Protein AF-A0AA36DAV5-F1 (afdb_monomer_lite)

Sequence (346 aa):
MVKSKSSAVSSFLRTNNVMLLMGSDFQYTNANPWFDNMDKLIKYVNANKSLNVNVLYSTPACYVNAHSFWTGYFTSRPGLKGMIRKASSYLQLAKQLDAQFFLGPTDDSDVEIMKKASALTQHHDAVTGTAKENVTRDYELRLHKALTELEQVINDALAVNPSKKAPAQYKLCLLTNETAIGPERELGQHGMQIGSDKGRASARRSAKGAADLHRPLAVKKFNEPILAYAPVEDFADYRSKYVTKFDGLTRELPPFVNLLTLEKKGGKTLLLRLEHIYQSSDEATNSKPMDISLKGLFTRFEISAIKELSLAANRNITNFFRLRDDFVVHINPQEIKTFELSVKEN

Organism: NCBI:txid96644

InterPro domains:
  IPR000602 Glycoside hydrolase family 38, N-terminal domain [PF01074] (6-66)
  IPR011013 Galactose mutarotase-like domain superfamily [SSF74650] (209-343)
  IPR011330 Glycoside hydrolase/deacetylase, beta/alpha-barrel [SSF88713] (8-67)
  IPR015341 Glycoside hydrolase family 38, central domain [PF09261] (69-159)
  IPR015341 Glycoside hydrolase family 38, central domain [SM00872] (68-143)
  IPR027291 Glycoside hydrolase 38, N-terminal domain superfamily [G3DSA:3.20.110.10] (2-71)
  IPR028995 Glycoside hydrolase families 57/38, central domain superfamily [SSF88688] (67-165)
  IPR037094 Glycoside hydrolase family 38, central domain superfamily [G3DSA:1.20.1270.50] (72-171)
  IPR041147 Glycosyl hydrolases family 38, C-terminal domain [PF17677] (257-339)
  IPR050843 Glycosyl Hydrolase Family 38 [PTHR11607] (66-177)

Secondary structure (DSSP, 8-state):
-EE-SS-TTGGGSSSSEE------TTTTTT-HHHHHHHHHHHHHHHH-GGG--EE----GGGT--------GGGTSSHHHHHHHHHHHHHHHHHHHHHHHHT--HHHHHHHHHHHHHHHHHTSTTTTT--S-HHHHHHHHHHHHHHHHHHHHHHHHHHH--SSSSPPP--EE-TTTTS----S-----------------------STTHHHHHHHHHHHHHTPPPPEE---S-HHHHHHHS-----SBSSPPPTTEEEEEEEEEETTEEEEEEEE-S-TTS-TTTSS-EEEE-TT-BSSEEEEEEEEE-TTSSSB-S-SS---TT-EEEE-TT-EEEEEEEEEE-

Foldseek 3Di:
DKQADDDPVVVVPPHSDDDDPQDDPPPPPPVCVSVVVVVVVQVVCCVDVVRVMHDDDDDPPPDDDDDDDPCLLVPAPVVLLVLLLLLVLLLQVLQLLCLQLVDDVQSVVLSVLSVVLSVVCPPPCRNSVVDDPVVNVVSVVSSVVSVVSSLVSVQVSQQPDPFDDRAFRWDFDPCPVDPPDDPDDDDDDDDPDPPPPPVPPVPPPDVACPLVPCLVVVLCVSNPDGDIDGDDPDPVVSVVRGDPDDDFFPDDWPPQKDFPHWGDPDDQKIKTKIARSAACPHDVVSQAKDKTQPARGGDFKGFPFKFWADPVNPGGPDDPDDRVPRSIDIYGGGDMIMMMTRIDTD

Radius of gyration: 27.5 Å; chains: 1; bounding box: 60×61×90 Å

Structure (mmCIF, N/CA/C/O backbone):
data_AF-A0AA36DAV5-F1
#
_entry.id   AF-A0AA36DAV5-F1
#
loop_
_atom_site.group_PDB
_atom_site.id
_atom_site.type_symbol
_atom_site.label_atom_id
_atom_site.label_alt_id
_atom_site.label_comp_id
_atom_site.label_asym_id
_atom_site.label_entity_id
_atom_site.label_seq_id
_atom_site.pdbx_PDB_ins_code
_atom_site.Cartn_x
_atom_site.Cartn_y
_atom_site.Cartn_z
_atom_site.occupancy
_atom_site.B_iso_or_equiv
_atom_site.auth_seq_id
_atom_site.auth_comp_id
_atom_site.auth_asym_id
_atom_site.auth_atom_id
_atom_site.pdbx_PDB_model_num
ATOM 1 N N . MET A 1 1 ? 6.341 8.892 -35.933 1.00 51.69 1 MET A N 1
ATOM 2 C CA . MET A 1 1 ? 5.875 7.814 -36.828 1.00 51.69 1 MET A CA 1
ATOM 3 C C . MET A 1 1 ? 6.166 8.222 -38.255 1.00 51.69 1 MET A C 1
ATOM 5 O O . MET A 1 1 ? 5.945 9.371 -38.614 1.00 51.69 1 MET A O 1
ATOM 9 N N . VAL A 1 2 ? 6.716 7.297 -39.029 1.00 56.56 2 VAL A N 1
ATOM 10 C CA . VAL A 1 2 ? 7.126 7.482 -40.419 1.00 56.56 2 VAL A CA 1
ATOM 11 C C . VAL A 1 2 ? 6.337 6.495 -41.271 1.00 56.56 2 VAL A C 1
ATOM 13 O O . VAL A 1 2 ? 6.369 5.300 -40.988 1.00 56.56 2 VAL A O 1
ATOM 16 N N . LYS A 1 3 ? 5.626 6.971 -42.295 1.00 49.09 3 LYS A N 1
ATOM 17 C CA . LYS A 1 3 ? 4.926 6.124 -43.267 1.00 49.09 3 LYS A CA 1
ATOM 18 C C . LYS A 1 3 ? 5.810 5.938 -44.502 1.00 49.09 3 LYS A C 1
ATOM 20 O O . LYS A 1 3 ? 6.002 6.911 -45.222 1.00 49.09 3 LYS A O 1
ATOM 25 N N . SER A 1 4 ? 6.367 4.747 -44.735 1.00 54.03 4 SER A N 1
ATOM 26 C CA . SER A 1 4 ? 7.255 4.452 -45.878 1.00 54.03 4 SER A CA 1
ATOM 27 C C . SER A 1 4 ? 7.155 2.984 -46.312 1.00 54.03 4 SER A C 1
ATOM 29 O O . SER A 1 4 ? 7.042 2.102 -45.466 1.00 54.03 4 SER A O 1
ATOM 31 N N . LYS A 1 5 ? 7.195 2.730 -47.630 1.00 51.03 5 LYS A N 1
ATOM 32 C CA . LYS A 1 5 ? 7.154 1.388 -48.255 1.00 51.03 5 LYS A CA 1
ATOM 33 C C . LYS A 1 5 ? 8.541 0.796 -48.569 1.00 51.03 5 LYS A C 1
ATOM 35 O O . LYS A 1 5 ? 8.607 -0.297 -49.116 1.00 51.03 5 LYS A O 1
ATOM 40 N N . SER A 1 6 ? 9.629 1.527 -48.307 1.00 54.53 6 SER A N 1
ATOM 41 C CA . SER A 1 6 ? 10.946 1.227 -48.897 1.00 54.53 6 SER A CA 1
ATOM 42 C C . SER A 1 6 ? 12.122 1.450 -47.937 1.00 54.53 6 SER A C 1
ATOM 44 O O . SER A 1 6 ? 13.175 1.940 -48.342 1.00 54.53 6 SER A O 1
ATOM 46 N N . SER A 1 7 ? 11.969 1.119 -46.653 1.00 59.75 7 SER A N 1
ATOM 47 C CA . SER A 1 7 ? 13.097 1.090 -45.709 1.00 59.75 7 SER A CA 1
ATOM 48 C C . SER A 1 7 ? 13.428 -0.335 -45.262 1.00 59.75 7 SER A C 1
ATOM 50 O O . SER A 1 7 ? 12.532 -1.167 -45.118 1.00 59.75 7 SER A O 1
ATOM 52 N N . ALA A 1 8 ? 14.704 -0.598 -44.966 1.00 65.88 8 ALA A N 1
ATOM 53 C CA . ALA A 1 8 ? 15.169 -1.875 -44.415 1.00 65.88 8 ALA A CA 1
ATOM 54 C C . ALA A 1 8 ? 14.459 -2.260 -43.104 1.00 65.88 8 ALA A C 1
ATOM 56 O O . ALA A 1 8 ? 14.379 -3.430 -42.772 1.00 65.88 8 ALA A O 1
ATOM 57 N N . VAL A 1 9 ? 13.915 -1.290 -42.360 1.00 64.31 9 VAL A N 1
ATOM 58 C CA . VAL A 1 9 ? 13.106 -1.542 -41.157 1.00 64.31 9 VAL A CA 1
ATOM 59 C C . VAL A 1 9 ? 11.653 -1.868 -41.527 1.00 64.31 9 VAL A C 1
ATOM 61 O O . VAL A 1 9 ? 11.057 -2.757 -40.926 1.00 64.31 9 VAL A O 1
ATOM 64 N N . SER A 1 10 ? 11.083 -1.211 -42.548 1.00 64.06 10 SER A N 1
ATOM 65 C CA . SER A 1 10 ? 9.714 -1.488 -43.015 1.00 64.06 10 SER A CA 1
ATOM 66 C C . SER A 1 10 ? 9.538 -2.898 -43.582 1.00 64.06 10 SER A C 1
ATOM 68 O O . SER A 1 10 ? 8.458 -3.456 -43.439 1.00 64.06 10 SER A O 1
ATOM 70 N N . SER A 1 11 ? 10.584 -3.517 -44.146 1.00 68.50 11 SER A N 1
ATOM 71 C CA . SER A 1 11 ? 10.522 -4.895 -44.662 1.00 68.50 11 SER A CA 1
ATOM 72 C C . SER A 1 11 ? 10.311 -5.958 -43.577 1.00 68.50 11 SER A C 1
ATOM 74 O O . SER A 1 11 ? 9.857 -7.055 -43.887 1.00 68.50 11 SER A O 1
ATOM 76 N N . PHE A 1 12 ? 10.612 -5.644 -42.310 1.00 68.12 12 PHE A N 1
ATOM 77 C CA . PHE A 1 12 ? 10.357 -6.522 -41.158 1.00 68.12 12 PHE A CA 1
ATOM 78 C C . PHE A 1 12 ? 9.003 -6.251 -40.484 1.00 68.12 12 PHE A C 1
ATOM 80 O O . PHE A 1 12 ? 8.595 -6.990 -39.588 1.00 68.12 12 PHE A O 1
ATOM 87 N N . LEU A 1 13 ? 8.296 -5.195 -40.899 1.00 66.25 13 LEU A N 1
ATOM 88 C CA . LEU A 1 13 ? 7.015 -4.786 -40.335 1.00 66.25 13 LEU A CA 1
ATOM 89 C C . LEU A 1 13 ? 5.891 -5.122 -41.315 1.00 66.25 13 LEU A C 1
ATOM 91 O O . LEU A 1 13 ? 5.989 -4.912 -42.517 1.00 66.25 13 LEU A O 1
ATOM 95 N N . ARG A 1 14 ? 4.758 -5.602 -40.799 1.00 64.31 14 ARG A N 1
ATOM 96 C CA . ARG A 1 14 ? 3.586 -5.930 -41.633 1.00 64.31 14 ARG A CA 1
ATOM 97 C C . ARG A 1 14 ? 2.851 -4.698 -42.179 1.00 64.31 14 ARG A C 1
ATOM 99 O O . ARG A 1 14 ? 1.928 -4.846 -42.974 1.00 64.31 14 ARG A O 1
ATOM 106 N N . THR A 1 15 ? 3.207 -3.492 -41.730 1.00 66.12 15 THR A N 1
ATOM 107 C CA . THR A 1 15 ? 2.567 -2.233 -42.137 1.00 66.12 15 THR A CA 1
ATOM 108 C C . THR A 1 15 ? 3.607 -1.228 -42.605 1.00 66.12 15 THR A C 1
ATOM 110 O O . THR A 1 15 ? 4.770 -1.297 -42.222 1.00 66.12 15 THR A O 1
ATOM 113 N N . ASN A 1 16 ? 3.162 -0.224 -43.357 1.00 70.44 16 ASN A N 1
ATOM 114 C CA . ASN A 1 16 ? 4.029 0.871 -43.793 1.00 70.44 16 ASN A CA 1
ATOM 115 C C . ASN A 1 16 ? 4.274 1.917 -42.692 1.00 70.44 16 ASN A C 1
ATOM 117 O O . ASN A 1 16 ? 4.812 2.970 -43.008 1.00 70.44 16 ASN A O 1
ATOM 121 N N . ASN A 1 17 ? 3.842 1.689 -41.443 1.00 69.56 17 ASN A N 1
ATOM 122 C CA . ASN A 1 17 ? 4.048 2.611 -40.326 1.00 69.56 17 ASN A CA 1
ATOM 123 C C . ASN A 1 17 ? 5.238 2.155 -39.475 1.00 69.56 17 ASN A C 1
ATOM 125 O O . ASN A 1 17 ? 5.227 1.065 -38.907 1.00 69.56 17 ASN A O 1
ATOM 129 N N . VAL A 1 18 ? 6.234 3.026 -39.345 1.00 73.38 18 VAL A N 1
ATOM 130 C CA . VAL A 1 18 ? 7.421 2.831 -38.508 1.00 73.38 18 VAL A CA 1
ATOM 131 C C . VAL A 1 18 ? 7.357 3.796 -37.330 1.00 73.38 18 VAL A C 1
ATOM 133 O O . VAL A 1 18 ? 7.137 5.000 -37.507 1.00 73.38 18 VAL A O 1
ATOM 136 N N . MET A 1 19 ? 7.561 3.300 -36.113 1.00 74.56 19 MET A N 1
ATOM 137 C CA . MET A 1 19 ? 7.726 4.160 -34.947 1.00 74.56 19 MET A CA 1
ATOM 138 C C . MET A 1 19 ? 9.200 4.441 -34.702 1.00 74.56 19 MET A C 1
ATOM 140 O 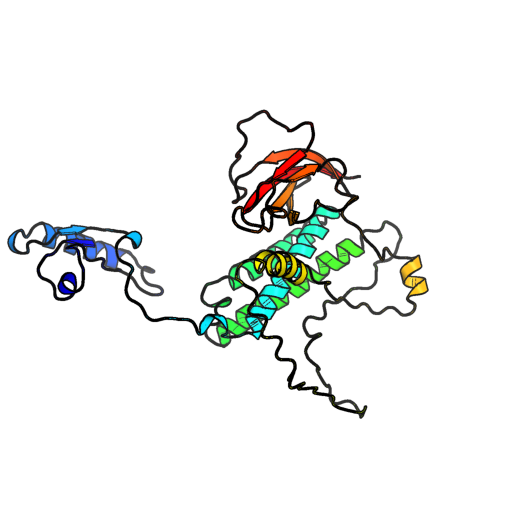O . MET A 1 19 ? 10.013 3.527 -34.662 1.00 74.56 19 MET A O 1
ATOM 144 N N . LEU A 1 20 ? 9.516 5.718 -34.511 1.00 76.94 20 LEU A N 1
ATOM 145 C CA . LEU A 1 20 ? 10.834 6.167 -34.091 1.00 76.94 20 LEU A CA 1
ATOM 146 C C . LEU A 1 20 ? 10.703 6.676 -32.658 1.00 76.94 20 LEU A C 1
ATOM 148 O O . LEU A 1 20 ? 9.932 7.606 -32.411 1.00 76.94 20 LEU A O 1
ATOM 152 N N . LEU A 1 21 ? 11.407 6.032 -31.728 1.00 80.00 21 LEU A N 1
ATOM 153 C CA . LEU A 1 21 ? 11.501 6.466 -30.337 1.00 80.00 21 LEU A CA 1
ATOM 154 C C . LEU A 1 21 ? 12.553 7.580 -30.270 1.00 80.00 21 LEU A C 1
ATOM 156 O O . LEU A 1 21 ? 13.750 7.319 -30.239 1.00 80.00 21 LEU A O 1
ATOM 160 N N . MET A 1 22 ? 12.096 8.830 -30.341 1.00 81.19 22 MET A N 1
ATOM 161 C CA . MET A 1 22 ? 12.962 10.012 -30.363 1.00 81.19 22 MET A CA 1
ATOM 162 C C . MET A 1 22 ? 13.279 10.458 -28.936 1.00 81.19 22 MET A C 1
ATOM 164 O O . MET A 1 22 ? 12.674 11.394 -28.419 1.00 81.19 22 MET A O 1
ATOM 168 N N . GLY A 1 23 ? 14.195 9.750 -28.288 1.00 82.12 23 GLY A N 1
ATOM 169 C CA . GLY A 1 23 ? 14.633 10.005 -26.920 1.00 82.12 23 GLY A CA 1
ATOM 170 C C . GLY A 1 23 ? 15.407 8.816 -26.365 1.00 82.12 23 GLY A C 1
ATOM 171 O O . GLY A 1 23 ? 15.460 7.758 -26.987 1.00 82.12 23 GLY A O 1
ATOM 172 N N . SER A 1 24 ? 16.024 9.005 -25.205 1.00 81.56 24 SER A N 1
ATOM 173 C CA . SER A 1 24 ? 16.724 7.956 -24.461 1.00 81.56 24 SER A CA 1
ATOM 174 C C . SER A 1 24 ? 16.821 8.359 -22.986 1.00 81.56 24 SER A C 1
ATOM 176 O O . SER A 1 24 ? 16.300 9.410 -22.595 1.00 81.56 24 SER A O 1
ATOM 178 N N . ASP A 1 25 ? 17.497 7.544 -22.185 1.00 81.38 25 ASP A N 1
ATOM 179 C CA . ASP A 1 25 ? 17.746 7.763 -20.764 1.00 81.38 25 ASP A CA 1
ATOM 180 C C . ASP A 1 25 ? 18.233 9.196 -20.496 1.00 81.38 25 ASP A C 1
ATOM 182 O O . ASP A 1 25 ? 19.230 9.652 -21.065 1.00 81.38 25 ASP A O 1
ATOM 186 N N . PHE A 1 26 ? 17.502 9.911 -19.633 1.00 84.69 26 PHE A N 1
ATOM 187 C CA . PHE A 1 26 ? 17.815 11.276 -19.183 1.00 84.69 26 PHE A CA 1
ATOM 188 C C . PHE A 1 26 ? 18.014 12.312 -20.311 1.00 84.69 26 PHE A C 1
ATOM 190 O O . PHE A 1 26 ? 18.690 13.325 -20.122 1.00 84.69 26 PHE A O 1
ATOM 197 N N . GLN A 1 27 ? 17.430 12.082 -21.491 1.00 83.00 27 GLN A N 1
ATOM 198 C CA . GLN A 1 27 ? 17.361 13.084 -22.559 1.00 83.00 27 GLN A CA 1
ATOM 199 C C . GLN A 1 27 ? 16.290 14.145 -22.264 1.00 83.00 27 GLN A C 1
ATOM 201 O O . GLN A 1 27 ? 15.515 14.028 -21.319 1.00 83.00 27 GLN A O 1
ATOM 206 N N . TYR A 1 28 ? 16.242 15.191 -23.093 1.00 83.44 28 TYR A N 1
ATOM 207 C CA . TYR A 1 28 ? 15.321 16.331 -22.960 1.00 83.44 28 TYR A CA 1
ATOM 208 C C . TYR A 1 28 ? 15.518 17.219 -21.719 1.00 83.44 28 TYR A C 1
ATOM 210 O O . TYR A 1 28 ? 14.731 1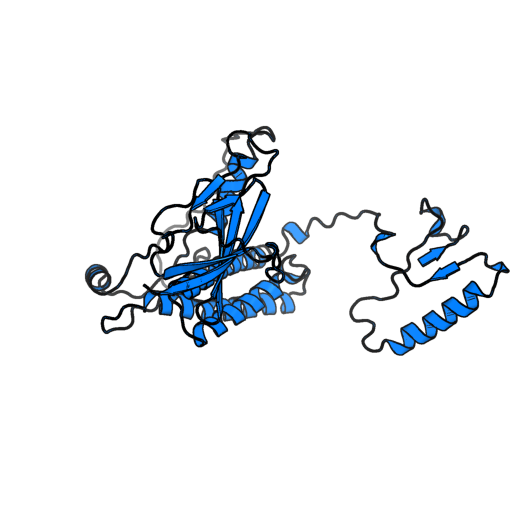8.139 -21.516 1.00 83.44 28 TYR A O 1
ATOM 218 N N . THR A 1 29 ? 16.619 17.070 -20.970 1.00 85.38 29 THR A N 1
ATOM 219 C CA . THR A 1 29 ? 17.064 18.087 -19.993 1.00 85.38 29 THR A CA 1
ATOM 220 C C . THR A 1 29 ? 17.199 19.469 -20.649 1.00 85.38 29 THR A C 1
ATOM 222 O O . THR A 1 29 ? 16.873 20.483 -20.041 1.00 85.38 29 THR A O 1
ATOM 225 N N . ASN A 1 30 ? 17.607 19.500 -21.926 1.00 87.69 30 ASN A N 1
ATOM 226 C CA . ASN A 1 30 ? 17.370 20.621 -22.833 1.00 87.69 30 ASN A CA 1
ATOM 227 C C . ASN A 1 30 ? 16.598 20.126 -24.067 1.00 87.69 30 ASN A C 1
ATOM 229 O O . ASN A 1 30 ? 17.163 19.485 -24.955 1.00 87.69 30 ASN A O 1
ATOM 233 N N . ALA A 1 31 ? 15.295 20.399 -24.094 1.00 86.56 31 ALA A N 1
ATOM 234 C CA . ALA A 1 31 ? 14.374 19.904 -25.112 1.00 86.56 31 ALA A CA 1
ATOM 235 C C . ALA A 1 31 ? 14.411 20.697 -26.432 1.00 86.56 31 ALA A C 1
ATOM 237 O O . ALA A 1 31 ? 14.098 20.138 -27.484 1.00 86.56 31 ALA A O 1
ATOM 238 N N . ASN A 1 32 ? 14.808 21.974 -26.402 1.00 88.88 32 ASN A N 1
ATOM 239 C CA . ASN A 1 32 ? 14.700 22.868 -27.563 1.00 88.88 32 ASN A CA 1
ATOM 240 C C . ASN A 1 32 ? 15.501 22.371 -28.780 1.00 88.88 32 ASN A C 1
ATOM 242 O O . ASN A 1 32 ? 14.923 22.271 -29.859 1.00 88.88 32 ASN A O 1
ATOM 246 N N . PRO A 1 33 ? 16.767 21.925 -28.638 1.00 88.00 33 PRO A N 1
ATOM 247 C CA . PRO A 1 33 ? 17.519 21.400 -29.776 1.00 88.00 33 PRO A CA 1
ATOM 248 C C . PRO A 1 33 ? 16.894 20.145 -30.398 1.00 88.00 33 PRO A C 1
ATOM 250 O O . PRO A 1 33 ? 17.083 19.895 -31.587 1.00 88.00 33 PRO A O 1
ATOM 253 N N . TRP A 1 34 ? 16.156 19.346 -29.623 1.00 87.25 34 TRP A N 1
ATOM 254 C CA . TRP A 1 34 ? 15.457 18.170 -30.139 1.00 87.25 34 TRP A CA 1
ATOM 255 C C . TRP A 1 34 ? 14.248 18.582 -30.975 1.00 87.25 34 TRP A C 1
ATOM 257 O O . TRP A 1 34 ? 14.134 18.163 -32.127 1.00 87.25 34 TRP A O 1
ATOM 267 N N . PHE A 1 35 ? 13.377 19.435 -30.432 1.00 89.69 35 PHE A N 1
ATOM 268 C CA . PHE A 1 35 ? 12.167 19.873 -31.129 1.00 89.69 35 PHE A CA 1
ATOM 269 C C . PHE A 1 35 ? 12.473 20.751 -32.348 1.00 89.69 35 PHE A C 1
ATOM 271 O O . PHE A 1 35 ? 11.945 20.479 -33.423 1.00 89.69 35 PHE A O 1
ATOM 278 N N . ASP A 1 36 ? 13.418 21.690 -32.251 1.00 91.69 36 ASP A N 1
ATOM 279 C CA . ASP A 1 36 ? 13.799 22.560 -33.373 1.00 91.69 36 ASP A CA 1
ATOM 280 C C . ASP A 1 36 ? 14.296 21.763 -34.585 1.00 91.69 36 ASP A C 1
ATOM 282 O O . ASP A 1 36 ? 14.022 22.102 -35.741 1.00 91.69 36 ASP A O 1
ATOM 286 N N . ASN A 1 37 ? 15.053 20.694 -34.336 1.00 89.75 37 ASN A N 1
ATOM 287 C CA . ASN A 1 37 ? 15.572 19.844 -35.399 1.00 89.75 37 ASN A CA 1
ATOM 288 C C . ASN A 1 37 ? 14.521 18.850 -35.911 1.00 89.75 37 ASN A C 1
ATOM 290 O O . ASN A 1 37 ? 14.476 18.597 -37.117 1.00 89.75 37 ASN A O 1
ATOM 294 N N . MET A 1 38 ? 13.644 18.330 -35.045 1.00 90.69 38 MET A N 1
ATOM 295 C CA . MET A 1 38 ? 12.528 17.476 -35.466 1.00 90.69 38 MET A CA 1
ATOM 296 C C . MET A 1 38 ? 11.511 18.240 -36.318 1.00 90.69 38 MET A C 1
ATOM 298 O O . MET A 1 38 ? 11.076 17.714 -37.340 1.00 90.69 38 MET A O 1
ATOM 302 N N . ASP A 1 39 ? 11.196 19.490 -35.984 1.00 91.12 39 ASP A N 1
ATOM 303 C CA . ASP A 1 39 ? 10.261 20.315 -36.753 1.00 91.12 39 ASP A CA 1
ATOM 304 C C . ASP A 1 39 ? 10.817 20.654 -38.139 1.00 91.12 39 ASP A C 1
ATOM 306 O O . ASP A 1 39 ? 10.112 20.545 -39.149 1.00 91.12 39 ASP A O 1
ATOM 310 N N . LYS A 1 40 ? 12.116 20.978 -38.220 1.00 92.50 40 LYS A N 1
ATOM 311 C CA . LYS A 1 40 ? 12.818 21.136 -39.503 1.00 92.50 40 LYS A CA 1
ATOM 312 C C . LYS A 1 40 ? 12.757 19.843 -40.315 1.00 92.50 40 LYS A C 1
ATOM 314 O O . LYS A 1 40 ? 12.381 19.881 -41.485 1.00 92.50 40 LYS A O 1
ATOM 319 N N . LEU A 1 41 ? 13.076 18.701 -39.703 1.00 88.56 41 LEU A N 1
ATOM 320 C CA . LEU A 1 41 ? 13.058 17.396 -40.366 1.00 88.56 41 LEU A CA 1
ATOM 321 C C . LEU A 1 41 ? 11.661 17.047 -40.902 1.00 88.56 41 LEU A C 1
ATOM 323 O O . LEU A 1 41 ? 11.527 16.698 -42.074 1.00 88.56 41 LEU A O 1
ATOM 327 N N . ILE A 1 42 ? 10.620 17.192 -40.078 1.00 89.25 42 ILE A N 1
ATOM 328 C CA . ILE A 1 42 ? 9.222 16.942 -40.455 1.00 89.25 42 ILE A CA 1
ATOM 329 C C . ILE A 1 42 ? 8.828 17.831 -41.637 1.00 89.25 42 ILE A C 1
ATOM 331 O O . ILE A 1 42 ? 8.286 17.335 -42.627 1.00 89.25 42 ILE A O 1
ATOM 335 N N . LYS A 1 43 ? 9.143 19.131 -41.572 1.00 91.31 43 LYS A N 1
ATOM 336 C CA . LYS A 1 43 ? 8.827 20.093 -42.633 1.00 91.31 43 LYS A CA 1
ATOM 337 C C . LYS A 1 43 ? 9.492 19.720 -43.959 1.00 91.31 43 LYS A C 1
ATOM 339 O O . LYS A 1 43 ? 8.806 19.644 -44.977 1.00 91.31 43 LYS A O 1
ATOM 344 N N . TYR A 1 44 ? 10.804 19.481 -43.962 1.00 91.38 44 TYR A N 1
ATOM 345 C CA . TYR A 1 44 ? 11.548 19.218 -45.198 1.00 91.38 44 TYR A 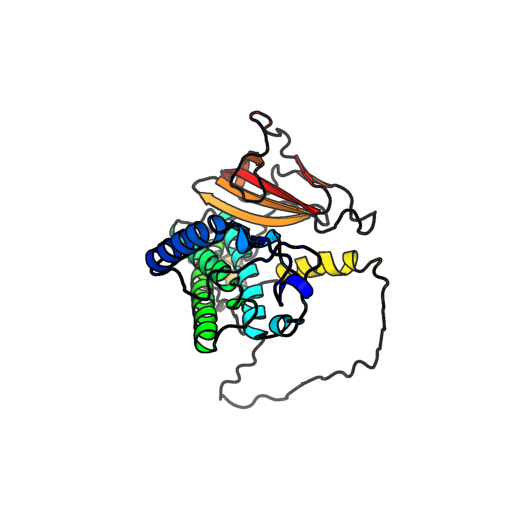CA 1
ATOM 346 C C . TYR A 1 44 ? 11.210 17.856 -45.815 1.00 91.38 44 TYR A C 1
ATOM 348 O O . TYR A 1 44 ? 11.051 17.764 -47.033 1.00 91.38 44 TYR A O 1
ATOM 356 N N . VAL A 1 45 ? 11.037 16.813 -44.999 1.00 86.56 45 VAL A N 1
ATOM 357 C CA . VAL A 1 45 ? 10.699 15.472 -45.499 1.00 86.56 45 VAL A CA 1
ATOM 358 C C . VAL A 1 45 ? 9.283 15.440 -46.078 1.00 86.56 45 VAL A C 1
ATOM 360 O O . VAL A 1 45 ? 9.092 14.921 -47.175 1.00 86.56 45 VAL A O 1
ATOM 363 N N . ASN A 1 46 ? 8.299 16.054 -45.413 1.00 86.50 46 ASN A N 1
ATOM 364 C CA . ASN A 1 46 ? 6.905 16.031 -45.881 1.00 86.50 46 ASN A CA 1
ATOM 365 C C . ASN A 1 46 ? 6.653 16.936 -47.104 1.00 86.50 46 ASN A C 1
ATOM 367 O O . ASN A 1 46 ? 5.711 16.698 -47.877 1.00 86.50 46 ASN A O 1
ATOM 371 N N . ALA A 1 47 ? 7.480 17.973 -47.286 1.00 90.38 47 ALA A N 1
ATOM 372 C CA . ALA A 1 47 ? 7.454 18.837 -48.464 1.00 90.38 47 ALA A CA 1
ATOM 373 C C . ALA A 1 47 ? 8.019 18.141 -49.714 1.00 90.38 47 ALA A C 1
ATOM 375 O O . ALA A 1 47 ? 7.562 18.407 -50.826 1.00 90.38 47 ALA A O 1
ATOM 376 N N . ASN A 1 48 ? 8.970 17.215 -49.553 1.00 88.50 48 ASN A N 1
ATOM 377 C CA . ASN A 1 48 ? 9.583 16.517 -50.674 1.00 88.50 48 ASN A CA 1
ATOM 378 C C . ASN A 1 48 ? 8.775 15.276 -51.099 1.00 88.50 48 ASN A C 1
ATOM 380 O O . ASN A 1 48 ? 8.986 14.162 -50.616 1.00 88.50 48 ASN A O 1
ATOM 384 N N . LYS A 1 49 ? 7.873 15.459 -52.073 1.00 83.38 49 LYS A N 1
ATOM 385 C CA . LYS A 1 49 ? 7.011 14.382 -52.594 1.00 83.38 49 LYS A CA 1
ATOM 386 C C . LYS A 1 49 ? 7.774 13.228 -53.253 1.00 83.38 49 LYS A C 1
ATOM 388 O O . LYS A 1 49 ? 7.251 12.117 -53.262 1.00 83.38 49 LYS A O 1
ATOM 393 N N . SER A 1 50 ? 9.000 13.453 -53.736 1.00 85.31 50 SER A N 1
ATOM 394 C CA . SER A 1 50 ? 9.817 12.403 -54.369 1.00 85.31 50 SER A CA 1
ATOM 395 C C . SER A 1 50 ? 10.241 11.295 -53.398 1.00 85.31 50 SER A C 1
ATOM 397 O O . SER A 1 50 ? 10.471 10.167 -53.822 1.00 85.31 50 SER A O 1
ATOM 399 N N . LEU A 1 51 ? 10.282 11.586 -52.091 1.00 79.44 51 LEU A N 1
ATOM 400 C CA . LEU A 1 51 ? 10.667 10.617 -51.062 1.00 79.44 51 LEU A CA 1
ATOM 401 C C . LEU A 1 51 ? 9.551 9.616 -50.747 1.00 79.44 51 LEU A C 1
ATOM 403 O O . LEU A 1 51 ? 9.835 8.546 -50.217 1.00 79.44 51 LEU A O 1
ATOM 407 N N . ASN A 1 52 ? 8.291 9.946 -51.055 1.00 81.56 52 ASN A N 1
ATOM 408 C CA . ASN A 1 52 ? 7.123 9.120 -50.730 1.00 81.56 52 ASN A CA 1
ATOM 409 C C . ASN A 1 52 ? 7.081 8.678 -49.246 1.00 81.56 52 ASN A C 1
ATOM 411 O O . ASN A 1 52 ? 6.724 7.543 -48.918 1.00 81.56 52 ASN A O 1
ATOM 415 N N . VAL A 1 53 ? 7.476 9.584 -48.344 1.00 80.00 53 VAL A N 1
ATOM 416 C CA . VAL A 1 53 ? 7.484 9.387 -46.889 1.00 80.00 53 VAL A CA 1
ATOM 417 C C . VAL A 1 53 ? 6.643 10.468 -46.212 1.00 80.00 53 VAL A C 1
ATOM 419 O O . VAL A 1 53 ? 6.673 11.623 -46.625 1.00 80.00 53 VAL A O 1
ATOM 422 N N . ASN A 1 54 ? 5.909 10.103 -45.157 1.00 81.38 54 ASN A N 1
ATOM 423 C CA . ASN A 1 54 ? 5.226 11.060 -44.280 1.00 81.38 54 ASN A CA 1
ATOM 424 C C . ASN A 1 54 ? 5.668 10.873 -42.825 1.00 81.38 54 ASN A C 1
ATOM 426 O O . ASN A 1 54 ? 5.556 9.769 -42.289 1.00 81.38 54 ASN A O 1
ATOM 430 N N . VAL A 1 55 ? 6.138 11.939 -42.184 1.00 83.62 55 VAL A N 1
ATOM 431 C CA . VAL A 1 55 ? 6.644 11.954 -40.806 1.00 83.62 55 VAL A CA 1
ATOM 432 C C . VAL A 1 55 ? 5.724 12.792 -39.923 1.00 83.62 55 VAL A C 1
ATOM 434 O O . VAL A 1 55 ? 5.341 13.899 -40.291 1.00 83.62 55 VAL A O 1
ATOM 437 N N . LEU A 1 56 ? 5.381 12.275 -38.745 1.00 83.00 56 LEU A N 1
ATOM 438 C CA . LEU A 1 56 ? 4.608 12.981 -37.719 1.00 83.00 56 LEU A CA 1
ATOM 439 C C . LEU A 1 56 ? 5.041 12.570 -36.303 1.00 83.00 56 LEU A C 1
ATOM 441 O O . LEU A 1 56 ? 5.604 11.485 -36.114 1.00 83.00 56 LEU A O 1
ATOM 445 N N . TYR A 1 57 ? 4.718 13.377 -35.293 1.00 80.69 57 TYR A N 1
ATOM 446 C CA . TYR A 1 57 ? 4.770 12.951 -33.888 1.00 80.69 57 TYR A CA 1
ATOM 447 C C . TYR A 1 57 ? 3.742 11.835 -33.618 1.00 80.69 57 TYR A C 1
ATOM 449 O O . TYR A 1 57 ? 2.693 11.785 -34.251 1.00 80.69 57 TYR A O 1
ATOM 457 N N . SER A 1 58 ? 4.052 10.881 -32.735 1.00 73.62 58 SER A N 1
ATOM 458 C CA . SER A 1 58 ? 3.211 9.693 -32.474 1.00 73.62 58 SER A CA 1
ATOM 459 C C . SER A 1 58 ? 3.542 9.055 -31.119 1.00 73.62 58 SER A C 1
ATOM 461 O O . SER A 1 58 ? 4.574 9.386 -30.545 1.00 73.62 58 SER A O 1
ATOM 463 N N . THR A 1 59 ? 2.721 8.109 -30.632 1.00 61.34 59 THR A N 1
ATOM 464 C CA . THR A 1 59 ? 2.878 7.452 -29.314 1.00 61.34 59 THR A CA 1
ATOM 465 C C . THR A 1 59 ? 3.180 5.938 -29.377 1.00 61.34 59 THR A C 1
ATOM 467 O O . THR A 1 59 ? 2.763 5.293 -30.342 1.00 61.34 59 THR A O 1
ATOM 470 N N . PRO A 1 60 ? 3.838 5.352 -28.343 1.00 51.03 60 PRO A N 1
ATOM 471 C CA . PRO A 1 60 ? 4.302 3.950 -28.250 1.00 51.03 60 PRO A CA 1
ATOM 472 C C . PRO A 1 60 ? 3.293 2.819 -28.487 1.00 51.03 60 PRO A C 1
ATOM 474 O O . PRO A 1 60 ? 3.695 1.699 -28.801 1.00 51.03 60 PRO A O 1
ATOM 477 N N . ALA A 1 61 ? 1.991 3.097 -28.407 1.00 57.69 61 ALA A N 1
ATOM 478 C CA . ALA A 1 61 ? 0.937 2.098 -28.590 1.00 57.69 61 ALA A CA 1
ATOM 479 C C . ALA A 1 61 ? 0.959 1.399 -29.970 1.00 57.69 61 ALA A C 1
ATOM 481 O O . ALA A 1 61 ? 0.377 0.334 -30.128 1.00 57.69 61 ALA A O 1
ATOM 482 N N . CYS A 1 62 ? 1.636 1.972 -30.971 1.00 51.72 62 CYS A N 1
ATOM 483 C CA . CYS A 1 62 ? 1.605 1.489 -32.356 1.00 51.72 62 CYS A CA 1
ATOM 484 C C . CYS A 1 62 ? 2.720 0.506 -32.785 1.00 51.72 62 CYS A C 1
ATOM 486 O O . CYS A 1 62 ? 2.738 0.156 -33.962 1.00 51.72 62 CYS A O 1
ATOM 488 N N . TYR A 1 63 ? 3.668 0.084 -31.933 1.00 54.81 63 TYR A N 1
ATOM 489 C CA . TYR A 1 63 ? 4.900 -0.568 -32.446 1.00 54.81 63 TYR A CA 1
ATOM 490 C C . TYR A 1 63 ? 5.408 -1.819 -31.726 1.00 54.81 63 TYR A C 1
ATOM 492 O O . TYR A 1 63 ? 6.268 -2.524 -32.248 1.00 54.81 63 TYR A O 1
ATOM 500 N N . VAL A 1 64 ? 4.913 -2.133 -30.539 1.00 51.91 64 VAL A N 1
ATOM 501 C CA . VAL A 1 64 ? 5.505 -3.212 -29.745 1.00 51.91 64 VAL A CA 1
ATOM 502 C C . VAL A 1 64 ? 5.125 -4.594 -30.278 1.00 51.91 64 VAL A C 1
ATOM 504 O O . VAL A 1 64 ? 4.060 -5.105 -29.952 1.00 51.91 64 VAL A O 1
ATOM 507 N N . ASN A 1 65 ? 6.028 -5.226 -31.040 1.00 43.91 65 ASN A N 1
ATOM 508 C CA . ASN A 1 65 ? 6.433 -6.598 -30.718 1.00 43.91 65 ASN A CA 1
ATOM 509 C C . ASN A 1 65 ? 7.769 -7.040 -31.355 1.00 43.91 65 ASN A C 1
ATOM 511 O O . ASN A 1 65 ? 7.860 -7.134 -32.576 1.00 43.91 65 ASN A O 1
ATOM 515 N N . ALA A 1 66 ? 8.752 -7.420 -30.530 1.00 40.75 66 ALA A N 1
ATOM 516 C CA . ALA A 1 66 ? 9.776 -8.431 -30.835 1.00 40.75 66 ALA A CA 1
ATOM 517 C C . ALA A 1 66 ? 10.481 -8.862 -29.532 1.00 40.75 66 ALA A C 1
ATOM 519 O O . ALA A 1 66 ? 10.772 -8.030 -28.676 1.00 40.75 66 ALA A O 1
ATOM 520 N N . HIS A 1 67 ? 10.710 -10.167 -29.366 1.00 43.97 67 HIS A N 1
ATOM 521 C CA . HIS A 1 67 ? 10.897 -10.813 -28.063 1.00 43.97 67 HIS A CA 1
ATOM 522 C C . HIS A 1 67 ? 12.359 -11.124 -27.717 1.00 43.97 67 HIS A C 1
ATOM 524 O O . HIS A 1 67 ? 13.015 -11.889 -28.419 1.00 43.97 67 HIS A O 1
ATOM 530 N N . SER A 1 68 ? 12.772 -10.659 -26.537 1.00 53.22 68 SER A N 1
ATOM 531 C CA . SER A 1 68 ? 13.803 -11.261 -25.683 1.00 53.22 68 SER A CA 1
ATOM 532 C C . SER A 1 68 ? 13.219 -11.347 -24.275 1.00 53.22 68 SER A C 1
ATOM 534 O O . SER A 1 68 ? 12.728 -10.347 -23.752 1.00 53.22 68 SER A O 1
ATOM 536 N N . PHE A 1 69 ? 13.217 -12.531 -23.660 1.00 52.97 69 PHE A N 1
ATOM 537 C CA . PHE A 1 69 ? 12.505 -12.748 -22.398 1.00 52.97 69 PHE A CA 1
ATOM 538 C C . PHE A 1 69 ? 13.367 -12.365 -21.194 1.00 52.97 69 PHE A C 1
ATOM 540 O O . PHE A 1 69 ? 14.326 -13.051 -20.849 1.00 52.97 69 PHE A O 1
ATOM 547 N N . TRP A 1 70 ? 13.011 -11.268 -20.534 1.00 69.06 70 TRP A N 1
ATOM 548 C CA . TRP A 1 70 ? 13.696 -10.775 -19.342 1.00 69.06 70 TRP A CA 1
ATOM 549 C C . TRP A 1 70 ? 13.095 -11.429 -18.095 1.00 69.06 70 TRP A C 1
ATOM 551 O O . TRP A 1 70 ? 12.390 -10.790 -17.333 1.00 69.06 70 TRP A O 1
ATOM 561 N N . THR A 1 71 ? 13.317 -12.725 -17.882 1.00 70.12 71 THR A N 1
ATOM 562 C CA . THR A 1 71 ? 12.753 -13.429 -16.710 1.00 70.12 71 THR A CA 1
ATOM 563 C C . THR A 1 71 ? 13.660 -13.385 -15.476 1.00 70.12 71 THR A C 1
ATOM 565 O O . THR A 1 71 ? 13.201 -13.648 -14.369 1.00 70.12 71 THR A O 1
ATOM 568 N N . GLY A 1 72 ? 14.936 -13.004 -15.624 1.00 71.00 72 GLY A N 1
ATOM 569 C CA . GLY A 1 72 ? 15.899 -12.968 -14.513 1.00 71.00 72 GLY A CA 1
ATOM 570 C C . GLY A 1 72 ? 15.519 -12.001 -13.382 1.00 71.00 72 GLY A C 1
ATOM 571 O O . GLY A 1 72 ? 15.683 -12.327 -12.204 1.00 71.00 72 GLY A O 1
ATOM 572 N N . TYR A 1 73 ? 14.922 -10.847 -13.707 1.00 85.88 73 TYR A N 1
ATOM 573 C CA . TYR A 1 73 ? 14.541 -9.844 -12.702 1.00 85.88 73 TYR A CA 1
ATOM 574 C C . TYR A 1 73 ? 13.417 -10.309 -11.761 1.00 85.88 73 TYR A C 1
ATOM 576 O O . TYR A 1 73 ? 13.206 -9.703 -10.705 1.00 85.88 73 TYR A O 1
ATOM 584 N N . PHE A 1 74 ? 12.721 -11.406 -12.090 1.00 81.19 74 PHE A N 1
ATOM 585 C CA . PHE A 1 74 ? 11.765 -12.038 -11.179 1.00 81.19 74 PHE A CA 1
ATOM 586 C C . PHE A 1 74 ? 12.435 -12.502 -9.880 1.00 81.19 74 PHE A C 1
ATOM 588 O O . PHE A 1 74 ? 11.788 -12.504 -8.833 1.00 81.19 74 PHE A O 1
ATOM 595 N N . THR A 1 75 ? 13.730 -12.836 -9.919 1.00 86.88 75 THR A N 1
ATOM 596 C CA . THR A 1 75 ? 14.470 -13.368 -8.763 1.00 86.88 75 THR A CA 1
ATOM 597 C C . THR A 1 75 ? 15.668 -12.510 -8.347 1.00 86.88 75 THR A C 1
ATOM 599 O O . THR A 1 75 ? 16.104 -12.628 -7.206 1.00 86.88 75 THR A O 1
ATOM 602 N N . SER A 1 76 ? 16.179 -11.610 -9.199 1.00 87.56 76 SER A N 1
ATOM 603 C CA . SER A 1 76 ? 17.292 -10.708 -8.850 1.00 87.56 76 SER A CA 1
ATOM 604 C C . SER A 1 76 ? 17.064 -9.969 -7.526 1.00 87.56 76 SER A C 1
ATOM 606 O O . SER A 1 76 ? 15.990 -9.412 -7.302 1.00 87.56 76 SER A O 1
ATOM 608 N N . ARG A 1 77 ? 18.087 -9.930 -6.662 1.00 90.38 77 ARG A N 1
ATOM 609 C CA . ARG A 1 77 ? 18.053 -9.275 -5.337 1.00 90.38 77 ARG A CA 1
ATOM 610 C C . ARG A 1 77 ? 16.865 -9.735 -4.465 1.00 90.38 77 ARG A C 1
ATOM 612 O O . ARG A 1 77 ? 16.014 -8.923 -4.089 1.00 90.38 77 ARG A O 1
ATOM 619 N N . PRO A 1 78 ? 16.787 -11.035 -4.124 1.00 91.81 78 PRO A N 1
ATOM 620 C CA . PRO A 1 78 ? 15.660 -11.579 -3.370 1.00 91.81 78 PRO A CA 1
ATOM 621 C C . PRO A 1 78 ? 15.555 -10.999 -1.948 1.00 91.81 78 PRO A C 1
ATOM 623 O O . PRO A 1 78 ? 14.443 -10.876 -1.441 1.00 91.81 78 PRO A O 1
ATOM 626 N N . GLY A 1 79 ? 16.676 -10.579 -1.341 1.00 90.56 79 GLY A N 1
ATOM 627 C CA . GLY A 1 79 ? 16.701 -9.890 -0.042 1.00 90.56 79 GLY A CA 1
ATOM 628 C C . GLY A 1 79 ? 15.905 -8.582 -0.059 1.00 90.56 79 GLY A C 1
ATOM 629 O O . GLY A 1 79 ? 14.941 -8.445 0.692 1.00 90.56 79 GLY A O 1
ATOM 630 N N . LEU A 1 80 ? 16.214 -7.676 -0.997 1.00 93.25 80 LEU A N 1
ATOM 631 C CA . LEU A 1 80 ? 15.461 -6.430 -1.188 1.00 93.25 80 LEU A CA 1
ATOM 632 C C . LEU A 1 80 ? 13.978 -6.697 -1.498 1.00 93.25 80 LEU A C 1
ATOM 634 O O . LEU A 1 80 ? 13.107 -6.066 -0.906 1.00 93.25 80 LEU A O 1
ATOM 638 N N . LYS A 1 81 ? 13.656 -7.667 -2.369 1.00 94.56 81 LYS A N 1
ATOM 639 C CA . LYS A 1 81 ? 12.254 -8.053 -2.646 1.00 94.56 81 LYS A CA 1
ATOM 640 C C . LYS A 1 81 ? 11.517 -8.510 -1.381 1.00 94.56 81 LYS A C 1
ATOM 642 O O . LYS A 1 81 ? 10.364 -8.132 -1.168 1.00 94.56 81 LYS A O 1
ATOM 647 N N . GLY A 1 82 ? 12.181 -9.302 -0.539 1.00 91.81 82 GLY A N 1
ATOM 648 C CA . GLY A 1 82 ? 11.665 -9.723 0.762 1.00 91.81 82 GLY A CA 1
ATOM 649 C C . GLY A 1 82 ? 11.434 -8.538 1.701 1.00 91.81 82 GLY A C 1
ATOM 650 O O . GLY A 1 82 ? 10.355 -8.423 2.283 1.00 91.81 82 GLY A O 1
ATOM 651 N N . MET A 1 83 ? 12.401 -7.620 1.786 1.00 92.06 83 MET A N 1
ATOM 652 C CA . MET A 1 83 ? 12.299 -6.401 2.590 1.00 92.06 83 MET A CA 1
ATOM 653 C C . MET A 1 83 ? 11.135 -5.513 2.133 1.00 92.06 83 MET A C 1
ATOM 655 O O . MET A 1 83 ? 10.342 -5.095 2.967 1.00 92.06 83 MET A O 1
ATOM 659 N N . ILE A 1 84 ? 10.966 -5.298 0.822 1.00 95.12 84 ILE A N 1
ATOM 660 C CA . ILE A 1 84 ? 9.843 -4.541 0.240 1.00 95.12 84 ILE A CA 1
ATOM 661 C C . ILE A 1 84 ? 8.498 -5.170 0.623 1.00 95.12 84 ILE A C 1
ATOM 663 O O . ILE A 1 84 ? 7.563 -4.457 0.993 1.00 95.12 84 ILE A O 1
ATOM 667 N N . ARG A 1 85 ? 8.384 -6.505 0.566 1.00 92.38 85 ARG A N 1
ATOM 668 C CA . ARG A 1 85 ? 7.153 -7.204 0.962 1.00 92.38 85 ARG A CA 1
ATOM 669 C C . ARG A 1 85 ? 6.845 -7.003 2.447 1.00 92.38 85 ARG A C 1
ATOM 671 O O . ARG A 1 85 ? 5.707 -6.654 2.754 1.00 92.38 85 ARG A O 1
ATOM 678 N N . LYS A 1 86 ? 7.827 -7.196 3.336 1.00 90.62 86 LYS A N 1
ATOM 679 C CA . LYS A 1 86 ? 7.659 -6.967 4.782 1.00 90.62 86 LYS A CA 1
ATOM 680 C C . LYS A 1 86 ? 7.285 -5.511 5.056 1.00 90.62 86 LYS A C 1
ATOM 682 O O . LYS A 1 86 ? 6.250 -5.247 5.650 1.00 90.62 86 LYS A O 1
ATOM 687 N N . ALA A 1 87 ? 8.048 -4.569 4.510 1.00 93.06 87 ALA A N 1
ATOM 688 C CA . ALA A 1 87 ? 7.788 -3.138 4.599 1.00 93.06 87 ALA A CA 1
ATOM 689 C C . ALA A 1 87 ? 6.361 -2.750 4.189 1.00 93.06 87 ALA A C 1
ATOM 691 O O . ALA A 1 87 ? 5.709 -1.964 4.872 1.00 93.06 87 ALA A O 1
ATOM 692 N N . SER A 1 88 ? 5.848 -3.329 3.101 1.00 94.56 88 SER A N 1
ATOM 693 C CA . SER A 1 88 ? 4.472 -3.089 2.669 1.00 94.56 88 SER A CA 1
ATOM 694 C C . SER A 1 88 ? 3.432 -3.601 3.669 1.00 94.56 88 SER A C 1
ATOM 696 O O . SER A 1 88 ? 2.392 -2.963 3.797 1.00 94.56 88 SER A O 1
ATOM 698 N N . SER A 1 89 ? 3.678 -4.729 4.340 1.00 93.06 89 SER A N 1
ATOM 699 C CA . SER A 1 89 ? 2.783 -5.260 5.381 1.00 93.06 89 SER A CA 1
ATOM 700 C C . SER A 1 89 ? 2.788 -4.357 6.619 1.00 93.06 89 SER A C 1
ATOM 702 O O . SER A 1 89 ? 1.734 -3.952 7.105 1.00 93.06 89 SER A O 1
ATOM 704 N N . TYR A 1 90 ? 3.975 -3.913 7.039 1.00 93.06 90 TYR A N 1
ATOM 705 C CA . TYR A 1 90 ? 4.152 -3.021 8.185 1.00 93.06 90 TYR A CA 1
ATOM 706 C C . TYR A 1 90 ? 3.464 -1.674 7.947 1.00 93.06 90 TYR A C 1
ATOM 708 O O . TYR A 1 90 ? 2.768 -1.170 8.824 1.00 93.06 90 TYR A O 1
ATOM 716 N N . LEU A 1 91 ? 3.581 -1.125 6.732 1.00 95.50 91 LEU A N 1
ATOM 717 C CA . LEU A 1 91 ? 2.868 0.090 6.342 1.00 95.50 91 LEU A CA 1
ATOM 718 C C . LEU A 1 91 ? 1.344 -0.076 6.440 1.00 95.50 91 LEU A C 1
ATOM 720 O O . LEU A 1 91 ? 0.665 0.858 6.857 1.00 95.50 91 LEU A O 1
ATOM 724 N N . GLN A 1 92 ? 0.790 -1.235 6.066 1.00 94.81 92 GLN A N 1
ATOM 725 C CA . GLN A 1 92 ? -0.652 -1.465 6.213 1.00 94.81 92 GLN A CA 1
ATOM 726 C C . GLN A 1 92 ? -1.067 -1.553 7.682 1.00 94.81 92 GLN A C 1
ATOM 728 O O . GLN A 1 92 ? -2.072 -0.947 8.044 1.00 94.81 92 GLN A O 1
ATOM 733 N N . LEU A 1 93 ? -0.285 -2.232 8.528 1.00 92.50 93 LEU A N 1
ATOM 734 C CA . LEU A 1 93 ? -0.536 -2.270 9.971 1.00 92.50 93 LEU A CA 1
ATOM 735 C C . LEU A 1 93 ? -0.541 -0.857 10.568 1.00 92.50 93 LEU A C 1
ATOM 737 O O . LEU A 1 93 ? -1.494 -0.480 11.242 1.00 92.50 93 LEU A O 1
ATOM 741 N N . ALA A 1 94 ? 0.490 -0.062 10.288 1.00 94.12 94 ALA A N 1
ATOM 742 C CA . ALA A 1 94 ? 0.616 1.283 10.838 1.00 94.12 94 ALA A CA 1
ATOM 743 C C . ALA A 1 94 ? -0.535 2.202 10.411 1.00 94.12 94 ALA A C 1
ATOM 745 O O . ALA A 1 94 ? -1.100 2.891 11.250 1.00 94.12 94 ALA A O 1
ATOM 746 N N . LYS A 1 95 ? -0.957 2.152 9.138 1.00 96.06 95 LYS A N 1
ATOM 747 C CA . LYS A 1 95 ? -2.142 2.889 8.665 1.00 96.06 95 LYS A CA 1
ATOM 748 C C . LYS A 1 95 ? -3.419 2.476 9.398 1.00 96.06 95 LYS A C 1
ATOM 750 O O . LYS A 1 95 ? -4.230 3.335 9.729 1.00 96.06 95 LYS A O 1
ATOM 755 N N . GLN A 1 96 ? -3.600 1.174 9.637 1.00 94.62 96 GLN A N 1
ATOM 756 C CA . GLN A 1 96 ? -4.758 0.657 10.368 1.00 94.62 96 GLN A CA 1
ATOM 757 C C . GLN A 1 96 ? -4.746 1.120 11.828 1.00 94.62 96 GLN A C 1
ATOM 759 O O . GLN A 1 96 ? -5.791 1.517 12.335 1.00 94.62 96 GLN A O 1
ATOM 764 N N . LEU A 1 97 ? -3.585 1.089 12.488 1.00 92.25 97 LEU A N 1
ATOM 765 C CA . LEU A 1 97 ? -3.425 1.558 13.864 1.00 92.25 97 LEU A CA 1
ATOM 766 C C . LEU A 1 97 ? -3.655 3.069 13.967 1.00 92.25 97 LEU A C 1
ATOM 768 O O . LEU A 1 97 ? -4.513 3.489 14.737 1.00 92.25 97 LEU A O 1
ATOM 772 N N . ASP A 1 98 ? -2.989 3.871 13.138 1.00 93.69 98 ASP A N 1
ATOM 773 C CA . ASP A 1 98 ? -3.194 5.322 13.081 1.00 93.69 98 ASP A CA 1
ATOM 774 C C . ASP A 1 98 ? -4.673 5.679 12.838 1.00 93.69 98 ASP A C 1
ATOM 776 O O . ASP A 1 98 ? -5.250 6.493 13.557 1.00 93.69 98 ASP A O 1
ATOM 780 N N . ALA A 1 99 ? -5.347 4.992 11.910 1.00 94.44 99 ALA A N 1
ATOM 781 C CA . ALA A 1 99 ? -6.768 5.210 11.646 1.00 94.44 99 ALA A CA 1
ATOM 782 C C . ALA A 1 99 ? -7.698 4.797 12.805 1.00 94.44 99 ALA A C 1
ATOM 784 O O . ALA A 1 99 ? -8.745 5.412 12.988 1.00 94.44 99 ALA A O 1
ATOM 785 N N . GLN A 1 100 ? -7.359 3.750 13.562 1.00 91.81 100 GLN A N 1
ATOM 786 C CA . GLN A 1 100 ? -8.168 3.262 14.689 1.00 91.81 100 GLN A CA 1
ATOM 787 C C . GLN A 1 100 ? -7.981 4.104 15.950 1.00 91.81 100 GLN A C 1
ATOM 789 O O . GLN A 1 100 ? -8.935 4.326 16.695 1.00 91.81 100 GLN A O 1
ATOM 794 N N . PHE A 1 101 ? -6.754 4.551 16.199 1.00 90.25 101 PHE A N 1
ATOM 795 C CA . PHE A 1 101 ? -6.402 5.325 17.383 1.00 90.25 101 PHE A CA 1
ATOM 796 C C . PHE A 1 101 ? -6.454 6.838 17.150 1.00 90.25 101 PHE A C 1
ATOM 798 O O . PHE A 1 101 ? -6.355 7.577 18.124 1.00 90.25 101 PHE A O 1
ATOM 805 N N . PHE A 1 102 ? -6.661 7.287 15.904 1.00 91.12 102 PHE A N 1
ATOM 806 C CA . PHE A 1 102 ? -6.580 8.692 15.488 1.00 91.12 102 PHE A CA 1
ATOM 807 C C . PHE A 1 102 ? -5.315 9.350 16.033 1.00 91.12 102 PHE A C 1
ATOM 809 O O . PHE A 1 102 ? -5.380 10.344 16.758 1.00 91.12 102 PHE A O 1
ATOM 816 N N . LEU A 1 103 ? -4.166 8.758 15.700 1.00 91.06 103 LEU A N 1
ATOM 817 C CA . LEU A 1 103 ? -2.880 9.242 16.183 1.00 91.06 103 LEU A CA 1
ATOM 818 C C . LEU A 1 103 ? -2.570 10.651 15.652 1.00 91.06 103 LEU A C 1
ATOM 820 O O . LEU A 1 103 ? -3.297 11.220 14.825 1.00 91.06 103 LEU A O 1
ATOM 824 N N . GLY A 1 104 ? -1.528 11.265 16.207 1.00 91.00 104 GLY A N 1
ATOM 825 C CA . GLY A 1 104 ? -1.256 12.682 16.020 1.00 91.00 104 GLY A CA 1
ATOM 826 C C . GLY A 1 104 ? -0.627 13.022 14.662 1.00 91.00 104 GLY A C 1
ATOM 827 O O . GLY A 1 104 ? -0.304 12.147 13.861 1.00 91.00 104 GLY A O 1
ATOM 828 N N . PRO A 1 105 ? -0.383 14.319 14.404 1.00 92.25 105 PRO A N 1
ATOM 829 C CA . PRO A 1 105 ? 0.304 14.770 13.191 1.00 92.25 105 PRO A CA 1
ATOM 830 C C . PRO A 1 105 ? 1.742 14.246 13.040 1.00 92.25 105 PRO A C 1
ATOM 832 O O . PRO A 1 105 ? 2.266 14.215 11.927 1.00 92.25 105 PRO A O 1
ATOM 835 N N . THR A 1 106 ? 2.399 13.872 14.143 1.00 92.81 106 THR A N 1
ATOM 836 C CA . THR A 1 106 ? 3.723 13.232 14.106 1.00 92.81 106 THR A CA 1
ATOM 837 C C . THR A 1 106 ? 3.621 11.857 13.449 1.00 92.81 106 THR A C 1
ATOM 839 O O . THR A 1 106 ? 4.312 11.606 12.466 1.00 92.81 106 THR A O 1
ATOM 842 N N . ASP A 1 107 ? 2.669 11.033 13.889 1.00 93.94 107 ASP A N 1
ATOM 843 C CA . ASP A 1 107 ? 2.410 9.710 13.318 1.00 93.94 107 ASP A CA 1
ATOM 844 C C . ASP A 1 107 ? 1.994 9.784 11.845 1.00 93.94 107 ASP A C 1
ATOM 846 O O . ASP A 1 107 ? 2.431 8.977 11.022 1.00 93.94 107 ASP A O 1
ATOM 850 N N . ASP A 1 108 ? 1.207 10.804 11.481 1.00 93.44 108 ASP A N 1
ATOM 851 C CA . ASP A 1 108 ? 0.872 11.090 10.081 1.00 93.44 108 ASP A CA 1
ATOM 852 C C . ASP A 1 108 ? 2.128 11.286 9.228 1.00 93.44 108 ASP A C 1
ATOM 854 O O . ASP A 1 108 ? 2.232 10.760 8.115 1.00 93.44 108 ASP A O 1
ATOM 858 N N . SER A 1 109 ? 3.100 12.037 9.751 1.00 95.25 109 SER A N 1
ATOM 859 C CA . SER A 1 109 ? 4.376 12.273 9.081 1.00 95.25 109 SER A CA 1
ATOM 860 C C . SER A 1 109 ? 5.176 10.977 8.927 1.00 95.25 109 SER A C 1
ATOM 862 O O . SER A 1 109 ? 5.709 10.719 7.844 1.00 95.25 109 SER A O 1
ATOM 864 N N . ASP A 1 110 ? 5.218 10.132 9.956 1.00 96.12 110 ASP A N 1
ATOM 865 C CA . ASP A 1 110 ? 5.959 8.865 9.935 1.00 96.12 110 ASP A CA 1
ATOM 866 C C . ASP A 1 110 ? 5.353 7.869 8.935 1.00 96.12 110 ASP A C 1
ATOM 868 O O . ASP A 1 110 ? 6.060 7.262 8.117 1.00 96.12 110 ASP A O 1
ATOM 872 N N . VAL A 1 111 ? 4.019 7.783 8.893 1.00 96.50 111 VAL A N 1
ATOM 873 C CA . VAL A 1 111 ? 3.292 7.019 7.871 1.00 96.50 111 VAL A CA 1
ATOM 874 C C . VAL A 1 111 ? 3.587 7.564 6.466 1.00 96.50 111 VAL A C 1
ATOM 876 O O . VAL A 1 111 ? 3.787 6.778 5.533 1.00 96.50 111 VAL A O 1
ATOM 879 N N . GLU A 1 112 ? 3.656 8.885 6.276 1.00 95.88 112 GLU A N 1
ATOM 880 C CA . GLU A 1 112 ? 4.007 9.505 4.988 1.00 95.88 112 GLU A CA 1
ATOM 881 C C . GLU A 1 112 ? 5.454 9.235 4.551 1.00 95.88 112 GLU A C 1
ATOM 883 O O . GLU A 1 112 ? 5.708 8.987 3.365 1.00 95.88 112 GLU A O 1
ATOM 888 N N . ILE A 1 113 ? 6.413 9.223 5.481 1.00 96.88 113 ILE A N 1
ATOM 889 C CA . ILE A 1 113 ? 7.803 8.829 5.204 1.00 96.88 113 ILE A CA 1
ATOM 890 C C . ILE A 1 113 ? 7.833 7.396 4.660 1.00 96.88 113 ILE A C 1
ATOM 892 O O . ILE A 1 113 ? 8.444 7.131 3.615 1.00 96.88 113 ILE A O 1
ATOM 896 N N . MET A 1 114 ? 7.103 6.484 5.303 1.00 96.94 114 MET A N 1
ATOM 897 C CA . MET A 1 114 ? 7.023 5.095 4.869 1.00 96.94 114 MET A CA 1
ATOM 898 C C . MET A 1 114 ? 6.277 4.908 3.546 1.00 96.94 114 MET A C 1
ATOM 900 O O . MET A 1 114 ? 6.725 4.128 2.700 1.00 96.94 114 MET A O 1
ATOM 904 N N . LYS A 1 115 ? 5.196 5.656 3.293 1.00 96.94 115 LYS A N 1
ATOM 905 C CA . LYS A 1 115 ? 4.514 5.671 1.985 1.00 96.94 115 LYS A CA 1
ATOM 906 C C . LYS A 1 115 ? 5.475 6.058 0.863 1.00 96.94 115 LYS A C 1
ATOM 908 O O . LYS A 1 115 ? 5.519 5.373 -0.160 1.00 96.94 115 LYS A O 1
ATOM 913 N N . LYS A 1 116 ? 6.279 7.109 1.057 1.00 97.81 116 LYS A N 1
ATOM 914 C CA . LYS A 1 116 ? 7.271 7.569 0.069 1.00 97.81 116 LYS A CA 1
ATOM 915 C C . LYS A 1 116 ? 8.358 6.524 -0.177 1.00 97.81 116 LYS A C 1
ATOM 917 O O . LYS A 1 116 ? 8.683 6.257 -1.332 1.00 97.81 116 LYS A O 1
ATOM 922 N N . ALA A 1 117 ? 8.887 5.899 0.877 1.00 97.56 117 ALA A N 1
ATOM 923 C CA . ALA A 1 117 ? 9.891 4.840 0.751 1.00 97.56 117 ALA A CA 1
ATOM 924 C C . ALA A 1 117 ? 9.330 3.587 0.048 1.00 97.56 117 ALA A C 1
ATOM 926 O O . ALA A 1 117 ? 9.958 3.037 -0.862 1.00 97.56 117 ALA A O 1
ATOM 927 N N . SER A 1 118 ? 8.116 3.166 0.411 1.00 96.81 118 SER A N 1
ATOM 928 C CA . SER A 1 118 ? 7.420 2.049 -0.234 1.00 96.81 118 SER A CA 1
ATOM 929 C C . SER A 1 118 ? 7.142 2.334 -1.715 1.00 96.81 118 SER A C 1
ATOM 931 O O . SER A 1 118 ? 7.418 1.484 -2.558 1.00 96.81 118 SER A O 1
ATOM 933 N N . ALA A 1 119 ? 6.690 3.546 -2.054 1.00 96.94 119 ALA A N 1
ATOM 934 C CA . ALA A 1 119 ? 6.451 3.963 -3.435 1.00 96.94 119 ALA A CA 1
ATOM 935 C C . ALA A 1 119 ? 7.747 4.019 -4.261 1.00 96.94 119 ALA A C 1
ATOM 937 O O . ALA A 1 119 ? 7.786 3.496 -5.374 1.00 96.94 119 ALA A O 1
ATOM 938 N N . LEU A 1 120 ? 8.823 4.590 -3.708 1.00 97.44 120 LEU A N 1
ATOM 939 C CA . LEU A 1 120 ? 10.133 4.647 -4.363 1.00 97.44 120 LEU A CA 1
ATOM 940 C C . LEU A 1 120 ? 10.656 3.246 -4.692 1.00 97.44 120 LEU A C 1
ATOM 942 O O . LEU A 1 120 ? 11.166 3.011 -5.784 1.00 97.44 120 LEU A O 1
ATOM 946 N N . THR A 1 121 ? 10.499 2.299 -3.768 1.00 97.12 121 THR A N 1
ATOM 947 C CA . THR A 1 121 ? 10.962 0.923 -3.974 1.00 97.12 121 THR A CA 1
ATOM 948 C C . THR A 1 121 ? 10.110 0.130 -4.966 1.00 97.12 121 THR A C 1
ATOM 950 O O . THR A 1 121 ? 10.575 -0.903 -5.437 1.00 97.12 121 THR A O 1
ATOM 953 N N . GLN A 1 122 ? 8.932 0.626 -5.374 1.00 97.50 122 GLN A N 1
ATOM 954 C CA . GLN A 1 122 ? 8.188 0.086 -6.523 1.00 97.50 122 GLN A CA 1
ATOM 955 C C . GLN A 1 122 ? 8.737 0.551 -7.880 1.00 97.50 122 GLN A C 1
ATOM 957 O O . GLN A 1 122 ? 8.249 0.097 -8.916 1.00 97.50 122 GLN A O 1
ATOM 962 N N . HIS A 1 123 ? 9.743 1.435 -7.905 1.00 96.94 123 HIS A N 1
ATOM 963 C CA . HIS A 1 123 ? 10.434 1.800 -9.138 1.00 96.94 123 HIS A CA 1
ATOM 964 C C . HIS A 1 123 ? 10.887 0.542 -9.892 1.00 96.94 123 HIS A C 1
ATOM 966 O O . HIS A 1 123 ? 11.349 -0.432 -9.293 1.00 96.94 123 HIS A O 1
ATOM 972 N N . HIS A 1 124 ? 10.774 0.568 -11.216 1.00 95.62 124 HIS A N 1
ATOM 973 C CA . HIS A 1 124 ? 11.041 -0.583 -12.074 1.00 95.62 124 HIS A CA 1
ATOM 974 C C . HIS A 1 124 ? 12.524 -0.981 -12.145 1.00 95.62 124 HIS A C 1
ATOM 976 O O . HIS A 1 124 ? 12.807 -2.012 -12.740 1.00 95.62 124 HIS A O 1
ATOM 982 N N . ASP A 1 125 ? 13.441 -0.233 -11.516 1.00 95.00 125 ASP A N 1
ATOM 983 C CA . ASP A 1 125 ? 14.816 -0.687 -11.229 1.00 95.00 125 ASP A CA 1
ATOM 984 C C . ASP A 1 125 ? 15.079 -1.041 -9.760 1.00 95.00 125 ASP A C 1
ATOM 986 O O . ASP A 1 125 ? 16.128 -1.595 -9.422 1.00 95.00 125 ASP A O 1
ATOM 990 N N . ALA A 1 126 ? 14.127 -0.742 -8.875 1.00 96.56 126 ALA A N 1
ATOM 991 C CA . ALA A 1 126 ? 14.199 -1.065 -7.457 1.00 96.56 126 ALA A CA 1
ATOM 992 C C . ALA A 1 126 ? 13.640 -2.467 -7.192 1.00 96.56 126 ALA A C 1
ATOM 994 O O . ALA A 1 126 ? 14.408 -3.405 -6.974 1.00 96.56 126 ALA A O 1
ATOM 995 N N . VAL A 1 127 ? 12.314 -2.648 -7.273 1.00 97.19 127 VAL A N 1
ATOM 996 C CA . VAL A 1 127 ? 11.653 -3.932 -6.965 1.00 97.19 127 VAL A CA 1
ATOM 997 C C . VAL A 1 127 ? 12.125 -5.063 -7.875 1.00 97.19 127 VAL A C 1
ATOM 999 O O . VAL A 1 127 ? 12.176 -6.219 -7.462 1.00 97.19 127 VAL A O 1
ATOM 1002 N N . THR A 1 128 ? 12.518 -4.749 -9.106 1.00 92.44 128 THR A N 1
ATOM 1003 C CA . THR A 1 128 ? 13.076 -5.694 -10.086 1.00 92.44 128 THR A CA 1
ATOM 1004 C C . THR A 1 128 ? 14.507 -6.110 -9.747 1.00 92.44 128 THR A C 1
ATOM 1006 O O . THR A 1 128 ? 14.926 -7.204 -10.116 1.00 92.44 128 THR A O 1
ATOM 1009 N N . GLY A 1 129 ? 15.227 -5.303 -8.967 1.00 93.50 129 GLY A N 1
ATOM 1010 C CA . GLY A 1 129 ? 16.615 -5.525 -8.595 1.00 93.50 129 GLY A CA 1
ATOM 1011 C C . GLY A 1 129 ? 17.611 -5.262 -9.725 1.00 93.50 129 GLY A C 1
ATOM 1012 O O . GLY A 1 129 ? 18.698 -5.840 -9.705 1.00 93.50 129 GLY A O 1
ATOM 1013 N N . THR A 1 130 ? 17.253 -4.429 -10.707 1.00 92.88 130 THR A N 1
ATOM 1014 C CA . THR A 1 130 ? 18.093 -4.098 -11.874 1.00 92.88 130 THR A CA 1
ATOM 1015 C C . THR A 1 130 ? 18.955 -2.846 -11.683 1.00 92.88 130 THR A C 1
ATOM 1017 O O . THR A 1 130 ? 19.792 -2.551 -12.532 1.00 92.88 130 THR A O 1
ATOM 1020 N N . ALA A 1 131 ? 18.836 -2.145 -10.551 1.00 93.81 131 ALA A N 1
ATOM 1021 C CA . ALA A 1 131 ? 19.712 -1.030 -10.205 1.00 93.81 131 ALA A CA 1
ATOM 1022 C C . ALA A 1 131 ? 21.151 -1.461 -9.843 1.00 93.81 131 ALA A C 1
ATOM 1024 O O . ALA A 1 131 ? 21.435 -2.602 -9.448 1.00 93.81 131 ALA A O 1
ATOM 1025 N N . LYS A 1 132 ? 22.076 -0.491 -9.915 1.00 92.50 132 LYS A N 1
ATOM 1026 C CA . LYS A 1 132 ? 23.449 -0.633 -9.406 1.00 92.50 132 LYS A CA 1
ATOM 1027 C C . LYS A 1 132 ? 23.453 -0.909 -7.899 1.00 92.50 132 LYS A C 1
ATOM 1029 O O . LYS A 1 132 ? 22.511 -0.582 -7.180 1.00 92.50 132 LYS A O 1
ATOM 1034 N N . GLU A 1 133 ? 24.547 -1.490 -7.419 1.00 91.00 133 GLU A N 1
ATOM 1035 C CA . GLU A 1 133 ? 24.707 -1.886 -6.016 1.00 91.00 133 GLU A CA 1
ATOM 1036 C C . GLU A 1 133 ? 24.546 -0.714 -5.035 1.00 91.00 133 GLU A C 1
ATOM 1038 O O . GLU A 1 133 ? 23.785 -0.811 -4.081 1.00 91.00 133 GLU A O 1
ATOM 1043 N N . ASN A 1 134 ? 25.187 0.428 -5.293 1.00 96.44 134 ASN A N 1
ATOM 1044 C CA . ASN A 1 134 ? 25.063 1.612 -4.435 1.00 96.44 134 ASN A CA 1
ATOM 1045 C C . ASN A 1 134 ? 23.636 2.189 -4.403 1.00 96.44 134 ASN A C 1
ATOM 1047 O O . ASN A 1 134 ? 23.181 2.625 -3.351 1.00 96.44 134 ASN A O 1
ATOM 1051 N N . VAL A 1 135 ? 22.921 2.156 -5.531 1.00 97.06 135 VAL A N 1
ATOM 1052 C CA . VAL A 1 135 ? 21.513 2.575 -5.621 1.00 97.06 135 VAL A CA 1
ATOM 1053 C C . VAL A 1 135 ? 20.613 1.597 -4.862 1.00 97.06 135 VAL A C 1
ATOM 1055 O O . VAL A 1 135 ? 19.699 2.013 -4.161 1.00 97.06 135 VAL A O 1
ATOM 1058 N N . THR A 1 136 ? 20.912 0.298 -4.936 1.00 94.75 136 THR A N 1
ATOM 1059 C CA . THR A 1 136 ? 20.211 -0.733 -4.154 1.00 94.75 136 THR A CA 1
ATOM 1060 C C . THR A 1 136 ? 20.382 -0.494 -2.655 1.00 94.75 136 THR A C 1
ATOM 1062 O O . THR A 1 136 ? 19.393 -0.485 -1.928 1.00 94.75 136 THR A O 1
ATOM 1065 N N . ARG A 1 137 ? 21.607 -0.207 -2.200 1.00 95.56 137 ARG A N 1
ATOM 1066 C CA . ARG A 1 137 ? 21.877 0.134 -0.795 1.00 95.56 137 ARG A CA 1
ATOM 1067 C C . ARG A 1 137 ? 21.152 1.403 -0.347 1.00 95.56 137 ARG A C 1
ATOM 1069 O O . ARG A 1 137 ? 20.723 1.479 0.798 1.00 95.56 137 ARG A O 1
ATOM 1076 N N . ASP A 1 138 ? 20.978 2.386 -1.232 1.00 97.94 138 ASP A N 1
ATOM 1077 C CA . ASP A 1 138 ? 20.168 3.577 -0.937 1.00 97.94 138 ASP A CA 1
ATOM 1078 C C . ASP A 1 138 ? 18.675 3.230 -0.783 1.00 97.94 138 ASP A C 1
ATOM 1080 O O . ASP A 1 138 ? 18.029 3.716 0.146 1.00 97.94 138 ASP A O 1
ATOM 1084 N N . TYR A 1 139 ? 18.130 2.335 -1.619 1.00 97.75 139 TYR A N 1
ATOM 1085 C CA . TYR A 1 139 ? 16.766 1.824 -1.438 1.00 97.75 139 TYR A CA 1
ATOM 1086 C C . TYR A 1 139 ? 16.590 1.127 -0.085 1.00 97.75 139 TYR A C 1
ATOM 1088 O O . TYR A 1 139 ? 15.635 1.427 0.633 1.00 97.75 139 TYR A O 1
ATOM 1096 N N . GLU A 1 140 ? 17.518 0.240 0.277 1.00 95.62 140 GLU A N 1
ATOM 1097 C CA . GLU A 1 140 ? 17.515 -0.472 1.561 1.00 95.62 140 GLU A CA 1
ATOM 1098 C C . GLU A 1 140 ? 17.611 0.504 2.739 1.00 95.62 140 GLU A C 1
ATOM 1100 O O . GLU A 1 140 ? 16.814 0.421 3.672 1.00 95.62 140 GLU A O 1
ATOM 1105 N N . LEU A 1 141 ? 18.515 1.486 2.669 1.00 95.44 141 LEU A N 1
ATOM 1106 C CA . LEU A 1 141 ? 18.691 2.500 3.708 1.00 95.44 141 LEU A CA 1
ATOM 1107 C C . LEU A 1 141 ? 17.428 3.341 3.913 1.00 95.44 141 LEU A C 1
ATOM 1109 O O . LEU A 1 141 ? 17.026 3.582 5.051 1.00 95.44 141 LEU A O 1
ATOM 1113 N N . ARG A 1 142 ? 16.795 3.803 2.830 1.00 96.81 142 ARG A N 1
ATOM 1114 C CA . ARG A 1 142 ? 15.555 4.592 2.907 1.00 96.81 142 ARG A CA 1
ATOM 1115 C C . ARG A 1 142 ? 14.413 3.782 3.497 1.00 96.81 142 ARG A C 1
ATOM 1117 O O . ARG A 1 142 ? 13.671 4.303 4.323 1.00 96.81 142 ARG A O 1
ATOM 1124 N N . LEU A 1 143 ? 14.290 2.521 3.087 1.00 94.75 143 LEU A N 1
ATOM 1125 C CA . LEU A 1 143 ? 13.259 1.626 3.594 1.00 94.75 143 LEU A CA 1
ATOM 1126 C C . LEU A 1 143 ? 13.490 1.290 5.072 1.00 94.75 143 LEU A C 1
ATOM 1128 O O . LEU A 1 143 ? 12.541 1.287 5.845 1.00 94.75 143 LEU A O 1
ATOM 1132 N N . HIS A 1 144 ? 14.744 1.075 5.479 1.00 94.12 144 HIS A N 1
ATOM 1133 C CA . HIS A 1 144 ? 15.110 0.840 6.874 1.00 94.12 144 HIS A CA 1
ATOM 1134 C C . HIS A 1 144 ? 14.813 2.053 7.758 1.00 94.12 144 HIS A C 1
ATOM 1136 O O . HIS A 1 144 ? 14.139 1.905 8.770 1.00 94.12 144 HIS A O 1
ATOM 1142 N N . LYS A 1 145 ? 15.242 3.257 7.353 1.00 94.75 145 LYS A N 1
ATOM 1143 C CA . LYS A 1 145 ? 14.934 4.493 8.089 1.00 94.75 145 LYS A CA 1
ATOM 1144 C C . LYS A 1 145 ? 13.431 4.674 8.266 1.00 94.75 145 LYS A C 1
ATOM 1146 O O . LYS A 1 145 ? 12.975 4.920 9.370 1.00 94.75 145 LYS A O 1
ATOM 1151 N N . ALA A 1 146 ? 12.667 4.480 7.194 1.00 95.88 146 ALA A N 1
ATOM 1152 C CA . ALA A 1 146 ? 11.220 4.606 7.254 1.00 95.88 146 ALA A CA 1
ATOM 1153 C C . ALA A 1 146 ? 10.553 3.555 8.160 1.00 95.88 146 ALA A C 1
ATOM 1155 O O . ALA A 1 146 ? 9.579 3.874 8.830 1.00 95.88 146 ALA A O 1
ATOM 1156 N N . LEU A 1 147 ? 11.083 2.327 8.220 1.00 93.00 147 LEU A N 1
ATOM 1157 C CA . LEU A 1 147 ? 10.622 1.302 9.164 1.00 93.00 147 LEU A CA 1
ATOM 1158 C C . LEU A 1 147 ? 10.896 1.682 10.624 1.00 93.00 147 LEU A C 1
ATOM 1160 O O . LEU A 1 147 ? 10.072 1.373 11.478 1.00 93.00 147 LEU A O 1
ATOM 1164 N N . THR A 1 148 ? 12.020 2.345 10.902 1.00 92.06 148 THR A N 1
ATOM 1165 C CA . THR A 1 148 ? 12.350 2.840 12.246 1.00 92.06 148 THR A CA 1
ATOM 1166 C C . THR A 1 148 ? 11.385 3.931 12.704 1.00 92.06 148 THR A C 1
ATOM 1168 O O . THR A 1 148 ? 10.957 3.896 13.853 1.00 92.06 148 THR A O 1
ATOM 1171 N N . GLU A 1 149 ? 10.996 4.857 11.823 1.00 93.31 149 GLU A N 1
ATOM 1172 C CA . GLU A 1 149 ? 9.972 5.862 12.161 1.00 93.31 149 GLU A CA 1
ATOM 1173 C C . GLU A 1 149 ? 8.601 5.198 12.359 1.00 93.31 149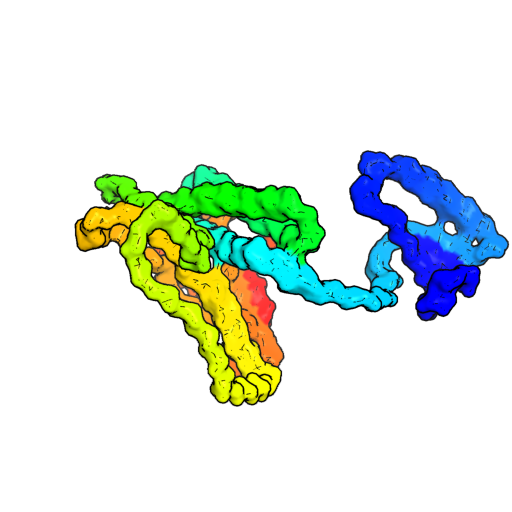 GLU A C 1
ATOM 1175 O O . GLU A 1 149 ? 7.907 5.446 13.337 1.00 93.31 149 GLU A O 1
ATOM 1180 N N . LEU A 1 150 ? 8.238 4.252 11.485 1.00 92.31 150 LEU A N 1
ATOM 1181 C CA . LEU A 1 150 ? 6.966 3.529 11.572 1.00 92.31 150 LEU A CA 1
ATOM 1182 C C . LEU A 1 150 ? 6.811 2.711 12.867 1.00 92.31 150 LEU A C 1
ATOM 1184 O O . LEU A 1 150 ? 5.696 2.420 13.298 1.00 92.31 150 LEU A O 1
ATOM 1188 N N . GLU A 1 151 ? 7.924 2.318 13.482 1.00 91.38 151 GLU A N 1
ATOM 1189 C CA . GLU A 1 151 ? 7.931 1.679 14.795 1.00 91.38 151 GLU A CA 1
ATOM 1190 C C . GLU A 1 151 ? 7.330 2.587 15.878 1.00 91.38 151 GLU A C 1
ATOM 1192 O O . GLU A 1 151 ? 6.671 2.077 16.785 1.00 91.38 151 GLU A O 1
ATOM 1197 N N . GLN A 1 152 ? 7.512 3.910 15.782 1.00 90.69 152 GLN A N 1
ATOM 1198 C CA . GLN A 1 152 ? 6.926 4.860 16.733 1.00 90.69 152 GLN A CA 1
ATOM 1199 C C . GLN A 1 152 ? 5.401 4.835 16.654 1.00 90.69 152 GLN A C 1
ATOM 1201 O O . GLN A 1 152 ? 4.762 4.636 17.677 1.00 90.69 152 GL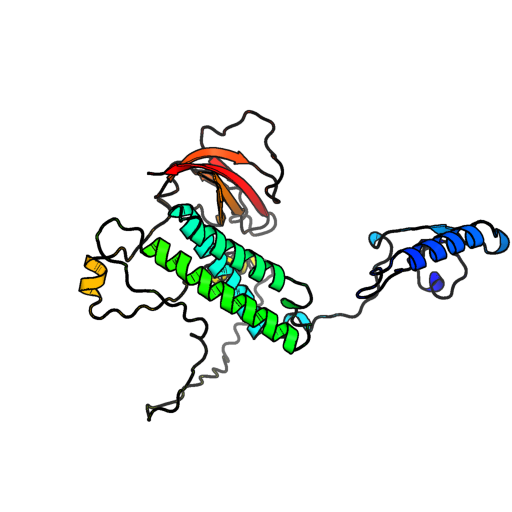N A O 1
ATOM 1206 N N . VAL A 1 153 ? 4.831 4.835 15.447 1.00 91.06 153 VAL A N 1
ATOM 1207 C CA . VAL A 1 153 ? 3.374 4.733 15.226 1.00 91.06 153 VAL A CA 1
ATOM 1208 C C . VAL A 1 153 ? 2.775 3.496 15.906 1.00 91.06 153 VAL A C 1
ATOM 1210 O O . VAL A 1 153 ? 1.701 3.546 16.506 1.00 91.06 153 VAL A O 1
ATOM 1213 N N . ILE A 1 154 ? 3.471 2.356 15.832 1.00 87.75 154 ILE A N 1
ATOM 1214 C CA . ILE A 1 154 ? 3.031 1.118 16.493 1.00 87.75 154 ILE A CA 1
ATOM 1215 C C . ILE A 1 154 ? 3.097 1.270 18.017 1.00 87.75 154 ILE A C 1
ATOM 1217 O O . ILE A 1 154 ? 2.168 0.865 18.713 1.00 87.75 154 ILE A O 1
ATOM 1221 N N . ASN A 1 155 ? 4.180 1.844 18.543 1.00 86.81 155 ASN A N 1
ATOM 1222 C CA . ASN A 1 155 ? 4.341 2.069 19.978 1.00 86.81 155 ASN A CA 1
ATOM 1223 C C . ASN A 1 155 ? 3.316 3.055 20.533 1.00 86.81 155 ASN A C 1
ATOM 1225 O O . ASN A 1 155 ? 2.733 2.786 21.581 1.00 86.81 155 ASN A O 1
ATOM 1229 N N . ASP A 1 156 ? 3.054 4.141 19.816 1.00 87.62 156 ASP A N 1
ATOM 1230 C CA . ASP A 1 156 ? 2.114 5.176 20.220 1.00 87.62 156 ASP A CA 1
ATOM 1231 C C . ASP A 1 156 ? 0.683 4.638 20.205 1.00 87.62 156 ASP A C 1
ATOM 1233 O O . ASP A 1 156 ? -0.038 4.820 21.185 1.00 87.62 156 ASP A O 1
ATOM 1237 N N . ALA A 1 157 ? 0.306 3.840 19.197 1.00 85.19 157 ALA A N 1
ATOM 1238 C CA . ALA A 1 157 ? -0.962 3.104 19.192 1.00 85.19 157 ALA A CA 1
ATOM 1239 C C . ALA A 1 157 ? -1.128 2.196 20.423 1.00 85.19 157 ALA A C 1
ATOM 1241 O O . ALA A 1 157 ? -2.193 2.164 21.039 1.00 85.19 157 ALA A O 1
ATOM 1242 N N . LEU A 1 158 ? -0.071 1.473 20.806 1.00 79.50 158 LEU A N 1
ATOM 1243 C CA . LEU A 1 158 ? -0.070 0.617 21.998 1.00 79.50 158 LEU A CA 1
ATOM 1244 C C . LEU A 1 158 ? -0.032 1.427 23.308 1.00 79.50 158 LEU A C 1
ATOM 1246 O O . LEU A 1 158 ? -0.439 0.922 24.356 1.00 79.50 158 LEU A O 1
ATOM 1250 N N . ALA A 1 159 ? 0.427 2.680 23.255 1.00 77.88 159 ALA A N 1
ATOM 1251 C CA . ALA A 1 159 ? 0.506 3.602 24.382 1.00 77.88 159 ALA A CA 1
ATOM 1252 C C . ALA A 1 159 ? -0.782 4.380 24.648 1.00 77.88 159 ALA A C 1
ATOM 1254 O O . ALA A 1 159 ? -0.892 4.976 25.723 1.00 77.88 159 ALA A O 1
ATOM 1255 N N . VAL A 1 160 ? -1.766 4.359 23.739 1.00 69.50 160 VAL A N 1
ATOM 1256 C CA . VAL A 1 160 ? -3.078 4.990 23.949 1.00 69.50 160 VAL A CA 1
ATOM 1257 C C . VAL A 1 160 ? -3.881 4.205 25.001 1.00 69.50 160 VAL A C 1
ATOM 1259 O O . VAL A 1 160 ? -4.833 3.484 24.714 1.00 69.50 160 VAL A O 1
ATOM 1262 N N . ASN A 1 161 ? -3.484 4.356 26.266 1.00 57.53 161 ASN A N 1
ATOM 1263 C CA . ASN A 1 161 ? -4.246 4.016 27.459 1.00 57.53 161 ASN A CA 1
ATOM 1264 C C . ASN A 1 161 ? -4.149 5.198 28.456 1.00 57.53 161 ASN A C 1
ATOM 1266 O O . ASN A 1 161 ? -3.042 5.635 28.770 1.00 57.53 161 ASN A O 1
ATOM 1270 N N . PRO A 1 162 ? -5.274 5.700 29.008 1.00 51.03 162 PRO A N 1
ATOM 1271 C CA . PRO A 1 162 ? -5.317 6.808 29.978 1.00 51.03 162 PRO A CA 1
ATOM 1272 C C . PRO A 1 162 ? -4.590 6.585 31.324 1.00 51.03 162 PRO A C 1
ATOM 1274 O O . PRO A 1 162 ? -4.600 7.464 32.189 1.00 51.03 162 PRO A O 1
ATOM 1277 N N . SER A 1 163 ? -3.980 5.420 31.546 1.00 49.84 163 SER A N 1
ATOM 1278 C CA . SER A 1 163 ? -3.513 4.964 32.858 1.00 49.84 163 SER A CA 1
ATOM 1279 C C . SER A 1 163 ? -1.985 5.050 32.983 1.00 49.84 163 SER A C 1
ATOM 1281 O O . SER A 1 163 ? -1.264 4.109 32.686 1.00 49.84 163 SER A O 1
ATOM 1283 N N . LYS A 1 164 ? -1.504 6.221 33.417 1.00 51.03 164 LYS A N 1
ATOM 1284 C CA . LYS A 1 164 ? -0.138 6.596 33.858 1.00 51.03 164 LYS A CA 1
ATOM 1285 C C . LYS A 1 164 ? 0.959 5.497 33.870 1.00 51.03 164 LYS A C 1
ATOM 1287 O O . LYS A 1 164 ? 1.303 4.976 34.929 1.00 51.03 164 LYS A O 1
ATOM 1292 N N . LYS A 1 165 ? 1.582 5.270 32.708 1.00 53.94 165 LYS A N 1
ATOM 1293 C CA . LYS A 1 165 ? 3.028 5.125 32.385 1.00 53.94 165 LYS A CA 1
ATOM 1294 C C . LYS A 1 165 ? 3.110 4.744 30.897 1.00 53.94 165 LYS A C 1
ATOM 1296 O O . LYS A 1 165 ? 2.185 4.120 30.392 1.00 53.94 165 LYS A O 1
ATOM 1301 N N . ALA A 1 166 ? 4.166 5.139 30.186 1.00 58.69 166 ALA A N 1
ATOM 1302 C CA . ALA A 1 166 ? 4.347 4.693 28.802 1.00 58.69 166 ALA A CA 1
ATOM 1303 C C . ALA A 1 166 ? 4.606 3.171 28.790 1.00 58.69 166 ALA A C 1
ATOM 1305 O O . ALA A 1 166 ? 5.384 2.705 29.632 1.00 58.69 166 ALA A O 1
ATOM 1306 N N . PRO A 1 167 ? 3.966 2.388 27.899 1.00 65.69 167 PRO A N 1
ATOM 1307 C CA . PRO A 1 167 ? 4.268 0.967 27.760 1.00 65.69 167 PRO A CA 1
ATOM 1308 C C . PRO A 1 167 ? 5.738 0.757 27.376 1.00 65.69 167 PRO A C 1
ATOM 1310 O O . PRO A 1 167 ? 6.433 1.674 26.935 1.00 65.69 167 PRO A O 1
ATOM 1313 N N . ALA A 1 168 ? 6.219 -0.474 27.550 1.00 69.19 168 ALA A N 1
ATOM 1314 C CA . ALA A 1 168 ? 7.546 -0.854 27.077 1.00 69.19 168 ALA A CA 1
ATOM 1315 C C . ALA A 1 168 ? 7.662 -0.593 25.567 1.00 69.19 168 ALA A C 1
ATOM 1317 O O . ALA A 1 168 ? 6.742 -0.913 24.817 1.00 69.19 168 ALA A O 1
ATOM 1318 N N . GLN A 1 169 ? 8.789 -0.020 25.139 1.00 80.56 169 GLN A N 1
ATOM 1319 C CA . GLN A 1 169 ? 9.031 0.261 23.727 1.00 80.56 169 GLN A CA 1
ATOM 1320 C C . GLN A 1 169 ? 9.273 -1.043 22.969 1.00 80.56 169 GLN A C 1
ATOM 1322 O O . GLN A 1 169 ? 10.289 -1.717 23.158 1.00 80.56 169 GLN A O 1
ATOM 1327 N N . TYR A 1 170 ? 8.330 -1.381 22.103 1.00 82.50 170 TYR A N 1
ATOM 1328 C CA . TYR A 1 170 ? 8.400 -2.489 21.176 1.00 82.50 170 TYR A CA 1
ATOM 1329 C C . TYR A 1 170 ? 9.348 -2.163 20.027 1.00 82.50 170 TYR A C 1
ATOM 1331 O O . TYR A 1 170 ? 9.248 -1.120 19.385 1.00 82.50 170 TYR A O 1
ATOM 1339 N N . LYS A 1 171 ? 10.255 -3.098 19.759 1.00 85.81 171 LYS A N 1
ATOM 1340 C CA . LYS A 1 171 ? 11.238 -3.049 18.685 1.00 85.81 171 LYS A CA 1
ATOM 1341 C C . LYS A 1 171 ? 10.890 -4.075 17.621 1.00 85.81 171 LYS A C 1
ATOM 1343 O O . LYS A 1 171 ? 10.682 -5.256 17.921 1.00 85.81 171 LYS A O 1
ATOM 1348 N N . LEU A 1 172 ? 10.850 -3.633 16.372 1.00 83.25 172 LEU A N 1
ATOM 1349 C CA . LEU A 1 172 ? 10.664 -4.497 15.218 1.00 83.25 172 LEU A CA 1
ATOM 1350 C C . LEU A 1 172 ? 11.969 -5.236 14.924 1.00 83.25 172 LEU A C 1
ATOM 1352 O O . LEU A 1 172 ? 12.991 -4.630 14.605 1.00 83.25 172 LEU A O 1
ATOM 1356 N N . CYS A 1 173 ? 11.946 -6.566 14.972 1.00 74.50 173 CYS A N 1
ATOM 1357 C CA . CYS A 1 173 ? 13.126 -7.355 14.632 1.00 74.50 173 CYS A CA 1
ATOM 1358 C C . CYS A 1 173 ? 13.087 -7.758 13.151 1.00 74.50 173 CYS A C 1
ATOM 1360 O O . CYS A 1 173 ? 12.575 -8.813 12.761 1.00 74.50 173 CYS A O 1
ATOM 1362 N N . LEU A 1 174 ? 13.630 -6.877 12.305 1.00 69.88 174 LEU A N 1
ATOM 1363 C CA . LEU A 1 174 ? 13.653 -7.043 10.845 1.00 69.88 174 LEU A CA 1
ATOM 1364 C C . LEU A 1 174 ? 14.501 -8.246 10.387 1.00 69.88 174 LEU A C 1
ATOM 1366 O O . LEU A 1 174 ? 14.248 -8.799 9.313 1.00 69.88 174 LEU A O 1
ATOM 1370 N N . LEU A 1 175 ? 15.448 -8.676 11.229 1.00 66.50 175 LEU A N 1
ATOM 1371 C CA . LEU A 1 175 ? 16.429 -9.732 10.968 1.00 66.50 175 LEU A CA 1
ATOM 1372 C C . LEU A 1 175 ? 16.134 -11.042 11.721 1.00 66.50 175 LEU A C 1
ATOM 1374 O O . LEU A 1 175 ? 17.021 -11.863 11.888 1.00 66.50 175 LEU A O 1
ATOM 1378 N N . THR A 1 176 ? 14.895 -11.294 12.154 1.00 52.88 176 THR A N 1
ATOM 1379 C CA . THR A 1 176 ? 14.503 -12.545 12.856 1.00 52.88 176 THR A CA 1
ATOM 1380 C C . THR A 1 176 ? 14.833 -13.844 12.106 1.00 52.88 176 THR A C 1
ATOM 1382 O O . THR A 1 176 ? 14.889 -14.903 12.724 1.00 52.88 176 THR A O 1
ATOM 1385 N N . ASN A 1 177 ? 15.071 -13.772 10.792 1.00 51.56 177 ASN A N 1
ATOM 1386 C CA . ASN A 1 177 ? 15.474 -14.907 9.954 1.00 51.56 177 ASN A CA 1
ATOM 1387 C C . ASN A 1 177 ? 16.996 -14.988 9.724 1.00 51.56 177 ASN A C 1
ATOM 1389 O O . ASN A 1 177 ? 17.456 -15.889 9.026 1.00 51.56 177 ASN A O 1
ATOM 1393 N N . GLU A 1 178 ? 17.768 -14.047 10.263 1.00 48.94 178 GLU A N 1
ATOM 1394 C CA . GLU A 1 178 ? 19.225 -14.041 10.216 1.00 48.94 178 GLU A CA 1
ATOM 1395 C C . GLU A 1 178 ? 19.744 -14.437 11.599 1.00 48.94 178 GLU A C 1
ATOM 1397 O O . GLU A 1 178 ? 19.616 -13.701 12.576 1.00 48.94 178 GLU A O 1
ATOM 1402 N N . THR A 1 179 ? 20.346 -15.619 11.709 1.00 40.91 179 THR A N 1
ATOM 1403 C CA . THR A 1 179 ? 21.189 -15.945 12.861 1.00 40.91 179 THR A CA 1
ATOM 1404 C C . THR A 1 179 ? 22.424 -15.048 12.824 1.00 40.91 179 THR A C 1
ATOM 1406 O O . THR A 1 179 ? 23.424 -15.391 12.195 1.00 40.91 179 THR A O 1
ATOM 1409 N N . ALA A 1 180 ? 22.365 -13.890 13.476 1.00 42.75 180 ALA A N 1
ATOM 1410 C CA . ALA A 1 180 ? 23.547 -13.096 13.777 1.00 42.75 180 ALA A CA 1
ATOM 1411 C C . ALA A 1 180 ? 24.237 -13.709 15.004 1.00 42.75 180 ALA A C 1
ATOM 1413 O O . ALA A 1 180 ? 23.885 -13.424 16.146 1.00 42.75 180 ALA A O 1
ATOM 1414 N N . ILE A 1 181 ? 25.202 -14.598 14.767 1.00 37.72 181 ILE A N 1
ATOM 1415 C CA . ILE A 1 181 ? 26.103 -15.071 15.820 1.00 37.72 181 ILE A CA 1
ATOM 1416 C C . ILE A 1 181 ? 27.110 -13.942 16.076 1.00 37.72 181 ILE A C 1
ATOM 1418 O O . ILE A 1 181 ? 28.038 -13.742 15.293 1.00 37.72 181 ILE A O 1
ATOM 1422 N N . GLY A 1 182 ? 26.909 -13.172 17.147 1.00 36.19 182 GLY A N 1
ATOM 1423 C CA . GLY A 1 182 ? 27.982 -12.364 17.728 1.00 36.19 182 GLY A CA 1
ATOM 1424 C C . GLY A 1 182 ? 29.054 -13.283 18.333 1.00 36.19 182 GLY A C 1
ATOM 1425 O O . GLY A 1 182 ? 28.730 -14.407 18.724 1.00 36.19 182 GLY A O 1
ATOM 1426 N N . PRO A 1 183 ? 30.330 -12.866 18.409 1.00 38.47 183 PRO A N 1
ATOM 1427 C CA . PRO A 1 183 ? 31.382 -13.688 18.991 1.00 38.47 183 PRO A CA 1
ATOM 1428 C C . PRO A 1 183 ? 31.270 -13.685 20.523 1.00 38.47 183 PRO A C 1
ATOM 1430 O O . PRO A 1 183 ? 32.087 -13.081 21.206 1.00 38.47 183 PRO A O 1
ATOM 1433 N N . GLU A 1 184 ? 30.275 -14.374 21.078 1.00 35.12 184 GLU A N 1
ATOM 1434 C CA . GLU A 1 184 ? 30.227 -14.722 22.498 1.00 35.12 184 GLU A CA 1
ATOM 1435 C C . GLU A 1 184 ? 29.859 -16.202 22.677 1.00 35.12 184 GLU A C 1
ATOM 1437 O O . GLU A 1 184 ? 28.743 -16.632 22.417 1.00 35.12 184 GLU A O 1
ATOM 1442 N N . ARG A 1 185 ? 30.888 -16.958 23.085 1.00 36.66 185 ARG A N 1
ATOM 1443 C CA . ARG A 1 185 ? 30.919 -18.206 23.872 1.00 36.66 185 ARG A CA 1
ATOM 1444 C C . ARG A 1 185 ? 29.820 -19.255 23.626 1.00 36.66 185 ARG A C 1
ATOM 1446 O O . ARG A 1 185 ? 28.689 -19.121 24.067 1.00 36.66 185 ARG A O 1
ATOM 1453 N N . GLU A 1 186 ? 30.270 -20.357 23.019 1.00 39.62 186 GLU A N 1
ATOM 1454 C CA . GLU A 1 186 ? 29.786 -21.743 23.141 1.00 39.62 186 GLU A CA 1
ATOM 1455 C C . GLU A 1 186 ? 28.351 -21.960 23.645 1.00 39.62 186 GLU A C 1
ATOM 1457 O O . GLU A 1 186 ? 28.137 -22.104 24.843 1.00 39.62 186 GLU A O 1
ATOM 1462 N N . LEU A 1 187 ? 27.413 -22.196 22.722 1.00 34.34 187 LEU A N 1
ATOM 1463 C CA . LEU A 1 187 ? 26.323 -23.149 22.943 1.00 34.34 187 LEU A CA 1
ATOM 1464 C C . LEU A 1 187 ? 26.000 -23.926 21.652 1.00 34.34 187 LEU A C 1
ATOM 1466 O O . LEU A 1 187 ? 25.553 -23.382 20.648 1.00 34.34 187 LEU A O 1
ATOM 1470 N N . GLY A 1 188 ? 26.298 -25.223 21.737 1.00 30.95 188 GLY A N 1
ATOM 1471 C CA . GLY A 1 188 ? 25.741 -26.395 21.056 1.00 30.95 188 GLY A CA 1
ATOM 1472 C C . GLY A 1 188 ? 24.864 -26.280 19.801 1.00 30.95 188 GLY A C 1
ATOM 1473 O O . GLY A 1 188 ? 23.732 -25.821 19.846 1.00 30.95 188 GLY A O 1
ATOM 1474 N N . GLN A 1 189 ? 25.356 -26.975 18.769 1.00 31.33 189 GLN A N 1
ATOM 1475 C CA . GLN A 1 189 ? 24.636 -27.763 17.754 1.00 31.33 189 GLN A CA 1
ATOM 1476 C C . GLN A 1 189 ? 23.874 -27.029 16.637 1.00 31.33 189 GLN A C 1
ATOM 1478 O O . GLN A 1 189 ? 22.756 -26.544 16.769 1.00 31.33 189 GLN A O 1
ATOM 1483 N N . HIS A 1 190 ? 24.492 -27.087 15.455 1.00 31.22 190 HIS A N 1
ATOM 1484 C CA . HIS A 1 190 ? 23.879 -26.858 14.153 1.00 31.22 190 HIS A CA 1
ATOM 1485 C C . HIS A 1 190 ? 22.867 -27.955 13.803 1.00 31.22 190 HIS A C 1
ATOM 1487 O O . HIS A 1 190 ? 23.184 -29.142 13.851 1.00 31.22 190 HIS A O 1
ATOM 1493 N N . GLY A 1 191 ? 21.691 -27.539 13.334 1.00 26.27 191 GLY A N 1
ATOM 1494 C CA . GLY A 1 191 ? 20.730 -28.390 12.640 1.00 26.27 191 GLY A CA 1
ATOM 1495 C C . GLY A 1 191 ? 20.287 -27.734 11.336 1.00 26.27 191 GLY A C 1
ATOM 1496 O O . GLY A 1 191 ? 19.260 -27.068 11.292 1.00 26.27 191 GLY A O 1
ATOM 1497 N N . MET A 1 192 ? 21.055 -27.916 10.260 1.00 29.58 192 MET A N 1
ATOM 1498 C CA . MET A 1 192 ? 20.579 -27.670 8.898 1.00 29.58 192 MET A CA 1
ATOM 1499 C C . MET A 1 192 ? 19.903 -28.947 8.407 1.00 29.58 192 MET A C 1
ATOM 1501 O O . MET A 1 192 ? 20.558 -29.872 7.931 1.00 29.58 192 MET A O 1
ATOM 1505 N N . GLN A 1 193 ? 18.582 -29.014 8.536 1.00 26.14 193 GLN A N 1
ATOM 1506 C CA . GLN A 1 193 ? 17.811 -30.091 7.933 1.00 26.14 193 GLN A CA 1
ATOM 1507 C C . GLN A 1 193 ? 17.561 -29.750 6.457 1.00 26.14 193 GLN A C 1
ATOM 1509 O O . GLN A 1 193 ? 16.544 -29.156 6.108 1.00 26.14 193 GLN A O 1
ATOM 1514 N N . ILE A 1 194 ? 18.476 -30.150 5.563 1.00 32.16 194 ILE A N 1
ATOM 1515 C CA . ILE A 1 194 ? 18.071 -30.441 4.181 1.00 32.16 194 ILE A CA 1
ATOM 1516 C C . ILE A 1 194 ? 17.336 -31.778 4.236 1.00 32.16 194 ILE A C 1
ATOM 1518 O O . ILE A 1 194 ? 17.925 -32.851 4.111 1.00 32.16 194 ILE A O 1
ATOM 1522 N N . GLY A 1 195 ? 16.026 -31.713 4.453 1.00 25.42 195 GLY A N 1
ATOM 1523 C CA . GLY A 1 195 ? 15.155 -32.826 4.121 1.00 25.42 195 GLY A CA 1
ATOM 1524 C C . GLY A 1 195 ? 15.118 -32.958 2.605 1.00 25.42 195 GLY A C 1
ATOM 1525 O O . GLY A 1 195 ? 14.504 -32.135 1.928 1.00 25.42 195 GLY A O 1
ATOM 1526 N N . SER A 1 196 ? 15.764 -33.989 2.053 1.00 35.12 196 SER A N 1
ATOM 1527 C CA . SER A 1 196 ? 15.358 -34.485 0.742 1.00 35.12 196 SER A CA 1
ATOM 1528 C C . SER A 1 196 ? 13.963 -35.062 0.933 1.00 35.12 196 SER A C 1
ATOM 1530 O O . SER A 1 196 ? 13.810 -36.198 1.391 1.00 35.12 196 SER A O 1
ATOM 1532 N N . ASP A 1 197 ? 12.941 -34.264 0.653 1.00 31.92 197 ASP A N 1
ATOM 1533 C CA . ASP A 1 197 ? 11.578 -34.753 0.682 1.00 31.92 197 ASP A CA 1
ATOM 1534 C C . ASP A 1 197 ? 11.400 -35.683 -0.527 1.00 31.92 197 ASP A C 1
ATOM 1536 O O . ASP A 1 197 ? 11.025 -35.292 -1.633 1.00 31.92 197 ASP A O 1
ATOM 1540 N N . LYS A 1 198 ? 11.760 -36.958 -0.331 1.00 33.78 198 LYS A N 1
ATOM 1541 C CA . LYS A 1 198 ? 11.409 -38.069 -1.223 1.00 33.78 198 LYS A CA 1
ATOM 1542 C C . LYS A 1 198 ? 9.919 -38.425 -1.105 1.00 33.78 198 LYS A C 1
ATOM 1544 O O . LYS A 1 198 ? 9.485 -39.419 -1.676 1.00 33.78 198 LYS A O 1
ATOM 1549 N N . GLY A 1 199 ? 9.113 -37.593 -0.444 1.00 30.75 199 GLY A N 1
ATOM 1550 C CA . GLY A 1 199 ? 7.666 -37.541 -0.588 1.00 30.75 199 GLY A CA 1
ATOM 1551 C C . GLY A 1 199 ? 7.279 -36.671 -1.778 1.00 30.75 199 GLY A C 1
ATOM 1552 O O . GLY A 1 199 ? 6.755 -35.574 -1.618 1.00 30.75 199 GLY A O 1
ATOM 1553 N N . ARG A 1 200 ? 7.524 -37.155 -3.001 1.00 36.94 200 ARG A N 1
ATOM 1554 C CA . ARG A 1 200 ? 7.009 -36.534 -4.227 1.00 36.94 200 ARG A CA 1
ATOM 1555 C C . ARG A 1 200 ? 5.488 -36.707 -4.259 1.00 36.94 200 ARG A C 1
ATOM 1557 O O . ARG A 1 200 ? 4.964 -37.498 -5.037 1.00 36.94 200 ARG A O 1
ATOM 1564 N N . ALA A 1 201 ? 4.761 -35.920 -3.469 1.00 34.75 201 ALA A N 1
ATOM 1565 C CA . ALA A 1 201 ? 3.416 -35.522 -3.832 1.00 34.75 201 ALA A CA 1
ATOM 1566 C C . ALA A 1 201 ? 3.563 -34.614 -5.055 1.00 34.75 201 ALA A C 1
ATOM 1568 O O . ALA A 1 201 ? 3.563 -33.388 -4.975 1.00 34.75 201 ALA A O 1
ATOM 1569 N N . SER A 1 202 ? 3.718 -35.248 -6.218 1.00 38.12 202 SER A N 1
ATOM 1570 C CA . SER A 1 202 ? 3.429 -34.658 -7.516 1.00 38.12 202 SER A CA 1
ATOM 1571 C C . SER A 1 202 ? 1.929 -34.371 -7.572 1.00 38.12 202 SER A C 1
ATOM 1573 O O . SER A 1 202 ? 1.194 -34.937 -8.376 1.00 38.12 202 SER A O 1
ATOM 1575 N N . ALA A 1 203 ? 1.451 -33.474 -6.718 1.00 40.41 203 ALA A N 1
ATOM 1576 C CA . ALA A 1 203 ? 0.173 -32.847 -6.903 1.00 40.41 203 ALA A CA 1
ATOM 1577 C C . ALA A 1 203 ? 0.384 -31.781 -7.985 1.00 40.41 203 ALA A C 1
ATOM 1579 O O . ALA A 1 203 ? 0.380 -30.581 -7.724 1.00 40.41 203 ALA A O 1
ATOM 1580 N N . ARG A 1 204 ? 0.520 -32.234 -9.240 1.00 42.81 204 ARG A N 1
ATOM 1581 C CA . ARG A 1 204 ? -0.120 -31.535 -10.356 1.00 42.81 204 ARG A CA 1
ATOM 1582 C C . ARG A 1 204 ? -1.616 -31.536 -10.027 1.00 42.81 204 ARG A C 1
ATOM 1584 O O . ARG A 1 204 ? -2.376 -32.337 -10.558 1.00 42.81 204 ARG A O 1
ATOM 1591 N N . ARG A 1 205 ? -2.032 -30.702 -9.069 1.00 50.97 205 ARG A N 1
ATOM 1592 C CA . ARG A 1 205 ? -3.438 -30.348 -8.940 1.00 50.97 205 ARG A CA 1
ATOM 1593 C C . ARG A 1 205 ? -3.757 -29.628 -10.241 1.00 50.97 205 ARG A C 1
ATOM 1595 O O . ARG A 1 205 ? -2.956 -28.821 -10.718 1.00 50.97 205 ARG A O 1
ATOM 1602 N N . SER A 1 206 ? -4.860 -30.007 -10.872 1.00 52.78 206 SER A N 1
ATOM 1603 C CA . SER A 1 206 ? -5.369 -29.293 -12.037 1.00 52.78 206 SER A CA 1
ATOM 1604 C C . SER A 1 206 ? -5.409 -27.791 -11.750 1.00 52.78 206 SER A C 1
ATOM 1606 O O . SER A 1 206 ? -5.561 -27.391 -10.600 1.00 52.78 206 SER A O 1
ATOM 1608 N N . ALA A 1 207 ? -5.348 -26.949 -12.783 1.00 61.31 207 ALA A N 1
ATOM 1609 C CA . ALA A 1 207 ? -5.613 -25.515 -12.623 1.00 61.31 207 ALA A CA 1
ATOM 1610 C C . ALA A 1 207 ? -6.932 -25.245 -11.854 1.00 61.31 207 ALA A C 1
ATOM 1612 O O . ALA A 1 207 ? -7.024 -24.271 -11.110 1.00 61.31 207 ALA A O 1
ATOM 1613 N N . LYS A 1 208 ? -7.910 -26.164 -11.957 1.00 58.31 208 LYS A N 1
ATOM 1614 C CA . LYS A 1 208 ? -9.092 -26.242 -11.085 1.00 58.31 208 LYS A CA 1
ATOM 1615 C C . LYS A 1 208 ? -8.683 -26.498 -9.627 1.00 58.31 208 LYS A C 1
ATOM 1617 O O . LYS A 1 208 ? -8.177 -27.576 -9.317 1.00 58.31 208 LYS A O 1
ATOM 1622 N N . GLY A 1 209 ? -8.894 -25.502 -8.767 1.00 71.12 209 GLY A N 1
ATOM 1623 C CA . GLY A 1 209 ? -8.596 -25.527 -7.328 1.00 71.12 209 GLY A CA 1
ATOM 1624 C C . GLY A 1 209 ? -7.293 -24.827 -6.917 1.00 71.12 209 GLY A C 1
ATOM 1625 O O . GLY A 1 209 ? -7.018 -24.690 -5.726 1.00 71.12 209 GLY A O 1
ATOM 1626 N N . ALA A 1 210 ? -6.479 -24.350 -7.868 1.00 82.81 210 ALA A N 1
ATOM 1627 C CA . ALA A 1 210 ? -5.278 -23.577 -7.540 1.00 82.81 210 ALA A CA 1
ATOM 1628 C C . ALA A 1 210 ? -5.638 -22.232 -6.881 1.00 82.81 210 ALA A C 1
ATOM 1630 O O . ALA A 1 210 ? -4.982 -21.816 -5.927 1.00 82.81 210 ALA A O 1
ATOM 1631 N N . ALA A 1 211 ? -6.705 -21.577 -7.350 1.00 85.12 211 ALA A N 1
ATOM 1632 C CA . ALA A 1 211 ? -7.192 -20.326 -6.777 1.00 85.12 211 ALA A CA 1
ATOM 1633 C C . ALA A 1 211 ? -7.615 -20.489 -5.307 1.00 85.12 211 ALA A C 1
ATOM 1635 O O . ALA A 1 211 ? -7.174 -19.706 -4.467 1.00 85.12 211 ALA A O 1
ATOM 1636 N N . ASP A 1 212 ? -8.357 -21.550 -4.977 1.00 86.56 212 ASP A N 1
ATOM 1637 C CA . ASP A 1 212 ? -8.827 -21.802 -3.607 1.00 86.56 212 ASP A CA 1
ATOM 1638 C C . ASP A 1 212 ? -7.684 -21.962 -2.597 1.00 86.56 212 ASP A C 1
ATOM 1640 O O . ASP A 1 212 ? -7.823 -21.619 -1.426 1.00 86.56 212 ASP A O 1
ATOM 1644 N N . LEU A 1 213 ? -6.522 -22.447 -3.048 1.00 85.81 213 LEU A N 1
ATOM 1645 C CA . LEU A 1 213 ? -5.326 -22.530 -2.216 1.00 85.81 213 LEU A CA 1
ATOM 1646 C C . LEU A 1 213 ? -4.533 -21.217 -2.213 1.00 85.81 213 LEU A C 1
ATOM 1648 O O . LEU A 1 213 ? -4.135 -20.725 -1.157 1.00 85.81 213 LEU A O 1
ATOM 1652 N N . HIS A 1 214 ? -4.255 -20.656 -3.392 1.00 88.69 214 HIS A N 1
ATOM 1653 C CA . HIS A 1 214 ? -3.311 -19.550 -3.529 1.00 88.69 214 HIS A CA 1
ATOM 1654 C C . HIS A 1 214 ? -3.892 -18.192 -3.125 1.00 88.69 214 HIS A C 1
ATOM 1656 O O . HIS A 1 214 ? -3.141 -17.387 -2.575 1.00 88.69 214 HIS A O 1
ATOM 1662 N N . ARG A 1 215 ? -5.189 -17.919 -3.350 1.00 90.44 215 ARG A N 1
ATOM 1663 C CA . ARG A 1 215 ? -5.794 -16.620 -2.993 1.00 90.44 215 ARG A CA 1
ATOM 1664 C C . ARG A 1 215 ? -5.796 -16.405 -1.477 1.00 90.44 215 ARG A C 1
ATOM 1666 O O . ARG A 1 215 ? -5.218 -15.407 -1.041 1.00 90.44 215 ARG A O 1
ATOM 1673 N N . PRO A 1 216 ? -6.327 -17.332 -0.649 1.00 90.88 216 PRO A N 1
ATOM 1674 C CA . PRO A 1 216 ? -6.328 -17.132 0.798 1.00 90.88 216 PRO A CA 1
ATOM 1675 C C . PRO A 1 216 ? -4.909 -17.162 1.374 1.00 90.88 216 PRO A C 1
ATOM 1677 O O . PRO A 1 216 ? -4.586 -16.376 2.262 1.00 90.88 216 PRO A O 1
ATOM 1680 N N . LEU A 1 217 ? -4.027 -18.020 0.841 1.00 91.06 217 LEU A N 1
ATOM 1681 C CA . LEU A 1 217 ? -2.640 -18.100 1.299 1.00 91.06 217 LEU A CA 1
ATOM 1682 C C . LEU A 1 217 ? -1.851 -16.818 1.004 1.00 91.06 217 LEU A C 1
ATOM 1684 O O . LEU A 1 217 ? -1.036 -16.411 1.827 1.00 91.06 217 LEU A O 1
ATOM 1688 N N . ALA A 1 218 ? -2.086 -16.167 -0.139 1.00 90.75 218 ALA A N 1
ATOM 1689 C CA . ALA A 1 218 ? -1.434 -14.903 -0.472 1.00 90.75 218 ALA A CA 1
ATOM 1690 C C . ALA A 1 218 ? -1.811 -13.794 0.521 1.00 90.75 218 ALA A C 1
ATOM 1692 O O . ALA A 1 218 ? -0.922 -13.086 0.997 1.00 90.75 218 ALA A O 1
ATOM 1693 N N . VAL A 1 219 ? -3.095 -13.696 0.881 1.00 91.62 219 VAL A N 1
ATOM 1694 C CA . VAL A 1 219 ? -3.581 -12.746 1.895 1.00 91.62 219 VAL A CA 1
ATOM 1695 C C . VAL A 1 219 ? -3.028 -13.095 3.274 1.00 91.62 219 VAL A C 1
ATOM 1697 O O . VAL A 1 219 ? -2.480 -12.226 3.945 1.00 91.62 219 VAL A O 1
ATOM 1700 N N . LYS A 1 220 ? -3.065 -14.373 3.670 1.00 90.81 220 LYS A N 1
ATOM 1701 C CA . LYS A 1 220 ? -2.512 -14.836 4.953 1.00 90.81 220 LYS A CA 1
ATOM 1702 C C . LYS A 1 220 ? -1.013 -14.560 5.080 1.00 90.81 220 LYS A C 1
ATOM 1704 O O . LYS A 1 220 ? -0.553 -14.201 6.153 1.00 90.81 220 LYS A O 1
ATOM 1709 N N . LYS A 1 221 ? -0.256 -14.722 3.993 1.00 90.44 221 LYS A N 1
ATOM 1710 C CA . LYS A 1 221 ? 1.183 -14.434 3.956 1.00 90.44 221 LYS A CA 1
ATOM 1711 C C . LYS A 1 221 ? 1.475 -12.934 4.006 1.00 90.44 221 LYS A C 1
ATOM 1713 O O . LYS A 1 221 ? 2.500 -12.532 4.533 1.00 90.44 221 LYS A O 1
ATOM 1718 N N . PHE A 1 222 ? 0.614 -12.104 3.422 1.00 91.00 222 PHE A N 1
ATOM 1719 C CA . PHE A 1 222 ? 0.759 -10.651 3.504 1.00 91.00 222 PHE A CA 1
ATOM 1720 C C . PHE A 1 222 ? 0.424 -10.123 4.909 1.00 91.00 222 PHE A C 1
ATOM 1722 O O . PHE A 1 222 ? 1.145 -9.275 5.428 1.00 91.00 222 PHE A O 1
ATOM 1729 N N . ASN A 1 223 ? -0.622 -10.672 5.527 1.00 88.69 223 ASN A N 1
ATOM 1730 C CA . ASN A 1 223 ? -1.093 -10.339 6.873 1.00 88.69 223 ASN A CA 1
ATOM 1731 C C . ASN A 1 223 ? -0.484 -11.256 7.952 1.00 88.69 223 ASN A C 1
ATOM 1733 O O . ASN A 1 223 ? -1.140 -11.564 8.948 1.00 88.69 223 ASN A O 1
ATOM 1737 N N . GLU A 1 224 ? 0.730 -11.767 7.736 1.00 86.44 224 GLU A N 1
ATOM 1738 C CA . GLU A 1 224 ? 1.392 -12.610 8.732 1.00 86.44 224 GLU A CA 1
ATOM 1739 C C . GLU A 1 224 ? 1.662 -11.819 10.027 1.00 86.44 224 GLU A C 1
ATOM 1741 O O . GLU A 1 224 ? 1.881 -10.607 9.962 1.00 86.44 224 GLU A O 1
ATOM 1746 N N . PRO A 1 225 ? 1.643 -12.467 11.210 1.00 85.81 225 PRO A N 1
ATOM 1747 C CA . PRO A 1 225 ? 1.920 -11.779 12.464 1.00 85.81 225 PRO A CA 1
ATOM 1748 C C . PRO A 1 225 ? 3.280 -11.080 12.438 1.00 85.81 225 PRO A C 1
ATOM 1750 O O . PRO A 1 225 ? 4.309 -11.702 12.170 1.00 85.81 225 PRO A O 1
ATOM 1753 N N . ILE A 1 226 ? 3.280 -9.788 12.756 1.00 82.81 226 ILE A N 1
ATOM 1754 C CA . ILE A 1 226 ? 4.504 -9.003 12.883 1.00 82.81 226 ILE A CA 1
ATOM 1755 C C . ILE A 1 226 ? 5.080 -9.234 14.279 1.00 82.81 226 ILE A C 1
ATOM 1757 O O . ILE A 1 226 ? 4.424 -8.979 15.287 1.00 82.81 226 ILE A O 1
ATOM 1761 N N . LEU A 1 227 ? 6.316 -9.734 14.331 1.00 81.12 227 LEU A N 1
ATOM 1762 C CA . LEU A 1 227 ? 7.031 -9.960 15.582 1.00 81.12 227 LEU A CA 1
ATOM 1763 C C . LEU A 1 227 ? 7.675 -8.657 16.065 1.00 81.12 227 LEU A C 1
ATOM 1765 O O . LEU A 1 227 ? 8.491 -8.054 15.361 1.00 81.12 227 LEU A O 1
ATOM 1769 N N . ALA A 1 228 ? 7.332 -8.265 17.288 1.00 79.81 228 ALA A N 1
ATOM 1770 C CA . ALA A 1 228 ? 7.931 -7.145 17.995 1.00 79.81 228 ALA A CA 1
ATOM 1771 C C . ALA A 1 228 ? 8.318 -7.572 19.415 1.00 79.81 228 ALA A C 1
ATOM 1773 O O . ALA A 1 228 ? 7.651 -8.409 20.026 1.00 79.81 228 ALA A O 1
ATOM 1774 N N . TYR A 1 229 ? 9.401 -7.000 19.929 1.00 83.06 229 TYR A N 1
ATOM 1775 C CA . TYR A 1 229 ? 9.996 -7.387 21.206 1.00 83.06 229 TYR A CA 1
ATOM 1776 C C . TYR A 1 229 ? 10.136 -6.165 22.096 1.00 83.06 229 TYR A C 1
ATOM 1778 O O . TYR A 1 229 ? 10.553 -5.114 21.625 1.00 83.06 229 TYR A O 1
ATOM 1786 N N . ALA A 1 230 ? 9.831 -6.304 23.378 1.00 81.56 230 ALA A N 1
ATOM 1787 C CA . ALA A 1 230 ? 10.028 -5.245 24.354 1.00 81.56 230 ALA A CA 1
ATOM 1788 C C . ALA A 1 230 ? 10.719 -5.824 25.597 1.00 81.56 230 ALA A C 1
ATOM 1790 O O . ALA A 1 230 ? 10.423 -6.964 25.969 1.00 81.56 230 ALA A O 1
ATOM 1791 N N . PRO A 1 231 ? 11.634 -5.079 26.242 1.00 81.88 231 PRO A N 1
ATOM 1792 C CA . PRO A 1 231 ? 12.204 -5.501 27.512 1.00 81.88 231 PRO A CA 1
ATOM 1793 C C . PRO A 1 231 ? 11.110 -5.450 28.583 1.00 81.88 231 PRO A C 1
ATOM 1795 O O . PRO A 1 231 ? 10.582 -4.385 28.900 1.00 81.88 231 PRO A O 1
ATOM 1798 N N . VAL A 1 232 ? 10.752 -6.615 29.118 1.00 81.62 232 VAL A N 1
ATOM 1799 C CA . VAL A 1 232 ? 9.746 -6.767 30.172 1.00 81.62 232 VAL A CA 1
ATOM 1800 C C . VAL A 1 232 ? 10.352 -7.617 31.281 1.00 81.62 232 VAL A C 1
ATOM 1802 O O . VAL A 1 232 ? 10.729 -8.759 31.037 1.00 81.62 232 VAL A O 1
ATOM 1805 N N . GLU A 1 233 ? 10.461 -7.050 32.483 1.00 82.31 233 GLU A N 1
ATOM 1806 C CA . GLU A 1 233 ? 11.017 -7.749 33.652 1.00 82.31 233 GLU A CA 1
ATOM 1807 C C . GLU A 1 233 ? 10.051 -8.817 34.182 1.00 82.31 233 GLU A C 1
ATOM 1809 O O . GLU A 1 233 ? 10.444 -9.962 34.387 1.00 82.31 233 GLU A O 1
ATOM 1814 N N . ASP A 1 234 ? 8.773 -8.458 34.345 1.00 86.19 234 ASP A N 1
ATOM 1815 C CA . ASP A 1 234 ? 7.697 -9.369 34.741 1.00 86.19 234 ASP A CA 1
ATOM 1816 C C . ASP A 1 234 ? 6.500 -9.215 33.793 1.00 86.19 234 ASP A C 1
ATOM 1818 O O . ASP A 1 234 ? 5.847 -8.168 33.716 1.00 86.19 234 ASP A O 1
ATOM 1822 N N . PHE A 1 235 ? 6.206 -10.284 33.051 1.00 83.25 235 PHE A N 1
ATOM 1823 C CA . PHE A 1 235 ? 5.112 -10.312 32.087 1.00 83.25 235 PHE A CA 1
ATOM 1824 C C . PHE A 1 235 ? 3.725 -10.251 32.744 1.00 83.25 235 PHE A C 1
ATOM 1826 O O . PHE A 1 235 ? 2.802 -9.673 32.165 1.00 83.25 235 PHE A O 1
ATOM 1833 N N . ALA A 1 236 ? 3.555 -10.827 33.937 1.00 86.19 236 ALA A N 1
ATOM 1834 C CA . ALA A 1 236 ? 2.281 -10.795 34.649 1.00 86.19 236 ALA A CA 1
ATOM 1835 C C . ALA A 1 236 ? 1.964 -9.371 35.124 1.00 86.19 236 ALA A C 1
ATOM 1837 O O . ALA A 1 236 ? 0.852 -8.880 34.905 1.00 86.19 236 ALA A O 1
ATOM 1838 N N . ASP A 1 237 ? 2.963 -8.683 35.682 1.00 82.81 237 ASP A N 1
ATOM 1839 C CA . ASP A 1 237 ? 2.864 -7.272 36.060 1.00 82.81 237 ASP A CA 1
ATOM 1840 C C . ASP A 1 237 ? 2.571 -6.388 34.838 1.00 82.81 237 ASP A C 1
ATOM 1842 O O . ASP A 1 237 ? 1.624 -5.596 34.854 1.00 82.81 237 ASP A O 1
ATOM 1846 N N . TYR A 1 238 ? 3.300 -6.590 33.736 1.00 79.56 238 TYR A N 1
ATOM 1847 C CA . TYR A 1 238 ? 3.088 -5.856 32.488 1.00 79.56 238 TYR A CA 1
ATOM 1848 C C . TYR A 1 238 ? 1.662 -6.022 31.951 1.00 79.56 238 TYR A C 1
ATOM 1850 O O . TYR A 1 238 ? 0.975 -5.040 31.664 1.00 79.56 238 TYR A O 1
ATOM 1858 N N . ARG A 1 239 ? 1.176 -7.265 31.867 1.00 80.75 239 ARG A N 1
ATOM 1859 C CA . ARG A 1 239 ? -0.176 -7.574 31.386 1.00 80.75 239 ARG A CA 1
ATOM 1860 C C . ARG A 1 239 ? -1.274 -6.983 32.273 1.00 80.75 239 ARG A C 1
ATOM 1862 O O . ARG A 1 239 ? -2.357 -6.704 31.768 1.00 80.75 239 ARG A O 1
ATOM 1869 N N . SER A 1 240 ? -1.013 -6.796 33.568 1.00 79.12 240 SER A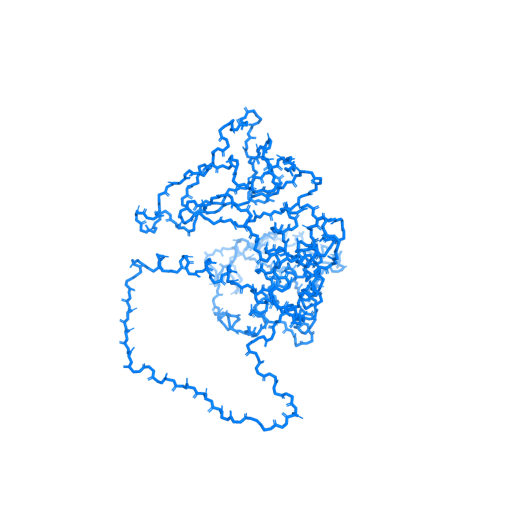 N 1
ATOM 1870 C CA . SER A 1 240 ? -1.966 -6.163 34.489 1.00 79.12 240 SER A CA 1
ATOM 1871 C C . SER A 1 240 ? -2.075 -4.644 34.301 1.00 79.12 240 SER A C 1
ATOM 1873 O O . SER A 1 240 ? -3.107 -4.060 34.626 1.00 79.12 240 SER A O 1
ATOM 1875 N N . LYS A 1 241 ? -1.029 -4.007 33.755 1.00 75.25 241 LYS A N 1
ATOM 1876 C CA . LYS A 1 241 ? -0.923 -2.546 33.608 1.00 75.25 241 LYS A CA 1
ATOM 1877 C C . LYS A 1 241 ? -1.224 -2.048 32.196 1.00 75.25 241 LYS A C 1
ATOM 1879 O O . LYS A 1 241 ? -1.680 -0.917 32.046 1.00 75.25 241 LYS A O 1
ATOM 1884 N N . TYR A 1 242 ? -0.985 -2.870 31.173 1.00 73.94 242 TYR A N 1
ATOM 1885 C CA . TYR A 1 242 ? -1.052 -2.454 29.771 1.00 73.94 242 TYR A CA 1
ATOM 1886 C C . TYR A 1 242 ? -2.002 -3.309 28.930 1.00 73.94 242 TYR A C 1
ATOM 1888 O O . TYR A 1 242 ? -2.241 -4.489 29.199 1.00 73.94 242 TYR A O 1
ATOM 1896 N N . VAL A 1 243 ? -2.524 -2.706 27.858 1.00 70.25 243 VAL A N 1
ATOM 1897 C CA . VAL A 1 243 ? -3.352 -3.403 26.870 1.00 70.25 243 VAL A CA 1
ATOM 1898 C C . VAL A 1 243 ? -2.447 -4.303 26.035 1.00 70.25 243 VAL A C 1
ATOM 1900 O O . VAL A 1 243 ? -1.680 -3.845 25.200 1.00 70.25 243 VAL A O 1
ATOM 1903 N N . THR A 1 244 ? -2.542 -5.608 26.273 1.00 75.25 244 THR A N 1
ATOM 1904 C CA . THR A 1 244 ? -1.757 -6.637 25.565 1.00 75.25 244 THR A CA 1
ATOM 1905 C C . THR A 1 244 ? -2.536 -7.310 24.435 1.00 75.25 244 THR A C 1
ATOM 1907 O O . THR A 1 244 ? -2.014 -8.188 23.752 1.00 75.25 244 THR A O 1
ATOM 1910 N N . LYS A 1 245 ? -3.797 -6.909 24.236 1.00 80.38 245 LYS A N 1
ATOM 1911 C CA . LYS A 1 245 ? -4.663 -7.386 23.161 1.00 80.38 245 LYS A CA 1
ATOM 1912 C C . LYS A 1 245 ? -5.539 -6.243 22.663 1.00 80.38 245 LYS A C 1
ATOM 1914 O O . LYS A 1 245 ? -6.237 -5.618 23.457 1.00 80.38 245 LYS A O 1
ATOM 1919 N N . PHE A 1 246 ? -5.541 -6.030 21.354 1.00 83.88 246 PHE A N 1
ATOM 1920 C CA . PHE A 1 246 ? -6.423 -5.084 20.687 1.00 83.88 246 PHE A CA 1
ATOM 1921 C C . PHE A 1 246 ? -7.099 -5.766 19.499 1.00 83.88 246 PHE A C 1
ATOM 1923 O O . PHE A 1 246 ? -6.423 -6.338 18.647 1.00 83.88 246 PHE A O 1
ATOM 1930 N N . ASP A 1 247 ? -8.426 -5.673 19.449 1.00 89.25 247 ASP A N 1
ATOM 1931 C CA . ASP A 1 247 ? -9.235 -6.104 18.315 1.00 89.25 247 ASP A CA 1
ATOM 1932 C C . ASP A 1 247 ? -9.854 -4.847 17.680 1.00 89.25 247 ASP A C 1
ATOM 1934 O O . ASP A 1 247 ? -10.660 -4.146 18.295 1.00 89.25 247 ASP A O 1
ATOM 1938 N N . GLY A 1 248 ? -9.453 -4.526 16.448 1.00 89.75 248 GLY A N 1
ATOM 1939 C CA . GLY A 1 248 ? -9.963 -3.351 15.728 1.00 89.75 248 GLY A CA 1
ATOM 1940 C C . GLY A 1 248 ? -11.377 -3.532 15.161 1.00 89.75 248 GLY A C 1
ATOM 1941 O O . GLY A 1 248 ? -12.017 -2.557 14.761 1.00 89.75 248 GLY A O 1
ATOM 1942 N N . LEU A 1 249 ? -11.860 -4.775 15.113 1.00 94.56 249 LEU A N 1
ATOM 1943 C CA . LEU A 1 249 ? -13.173 -5.142 14.597 1.00 94.56 249 LEU A CA 1
ATOM 1944 C C . LEU A 1 249 ? -14.006 -5.797 15.701 1.00 94.56 249 LEU A C 1
ATOM 1946 O O . LEU A 1 249 ? -13.498 -6.601 16.476 1.00 94.56 249 LEU A O 1
ATOM 1950 N N . THR A 1 250 ? -15.300 -5.489 15.743 1.00 94.75 250 THR A N 1
ATOM 1951 C CA . THR A 1 250 ? -16.268 -6.122 16.660 1.00 94.75 250 THR A CA 1
ATOM 1952 C C . THR A 1 250 ? -16.686 -7.517 16.196 1.00 94.75 250 THR A C 1
ATOM 1954 O O . THR A 1 250 ? -17.222 -8.301 16.976 1.00 94.75 250 THR A O 1
ATOM 1957 N N . ARG A 1 251 ? -16.475 -7.814 14.910 1.00 95.19 251 ARG A N 1
ATOM 1958 C CA . ARG A 1 251 ? -16.811 -9.071 14.238 1.00 95.19 251 ARG A CA 1
ATOM 1959 C C . ARG A 1 251 ? -15.878 -9.304 13.055 1.00 95.19 251 ARG A C 1
ATOM 1961 O O . ARG A 1 251 ? -15.321 -8.355 12.505 1.00 95.19 251 ARG A O 1
ATOM 1968 N N . GLU A 1 252 ? -15.757 -10.556 12.633 1.00 94.38 252 GLU A N 1
ATOM 1969 C CA . GLU A 1 252 ? -14.995 -10.912 11.437 1.00 94.38 252 GLU A CA 1
ATOM 1970 C C . GLU A 1 252 ? -15.679 -10.399 10.158 1.00 94.38 252 GLU A C 1
ATOM 1972 O O . GLU A 1 252 ? -16.907 -10.281 10.083 1.00 94.38 252 GLU A O 1
ATOM 1977 N N . LEU A 1 253 ? -14.873 -10.092 9.138 1.00 94.25 253 LEU A N 1
ATOM 1978 C CA . LEU A 1 253 ? -15.384 -9.861 7.788 1.00 94.25 253 LEU A CA 1
ATOM 1979 C C . LEU A 1 253 ? -15.914 -11.177 7.200 1.00 94.25 253 LEU A C 1
ATOM 1981 O O . LEU A 1 253 ? -15.421 -12.247 7.568 1.00 94.25 253 LEU A O 1
ATOM 1985 N N . PRO A 1 254 ? -16.879 -11.127 6.262 1.00 93.88 254 PRO A N 1
ATOM 1986 C CA . PRO A 1 254 ? -17.302 -12.325 5.552 1.00 93.88 254 PRO A CA 1
ATOM 1987 C C . PRO A 1 254 ? -16.104 -13.055 4.921 1.00 93.88 254 PRO A C 1
ATOM 1989 O O . PRO A 1 254 ? -15.145 -12.394 4.505 1.00 93.88 254 PRO A O 1
ATOM 1992 N N . PRO A 1 255 ? -16.147 -14.399 4.819 1.00 90.12 255 PRO A N 1
ATOM 1993 C CA . PRO A 1 255 ? -15.076 -15.171 4.196 1.00 90.12 255 PRO A CA 1
ATOM 1994 C C . PRO A 1 255 ? -14.674 -14.573 2.848 1.00 90.12 255 PRO A C 1
ATOM 1996 O O . PRO A 1 255 ? -15.534 -14.150 2.099 1.00 90.12 255 PRO A O 1
ATOM 1999 N N . PHE A 1 256 ? -13.385 -14.544 2.513 1.00 92.06 256 PHE A N 1
ATOM 2000 C CA . PHE A 1 256 ? -12.892 -14.078 1.202 1.00 92.06 256 PHE A CA 1
ATOM 2001 C C . PHE A 1 256 ? -13.004 -12.570 0.922 1.00 92.06 256 PHE A C 1
ATOM 2003 O O . PHE A 1 256 ? -12.475 -12.112 -0.096 1.00 92.06 256 PHE A O 1
ATOM 2010 N N . VAL A 1 257 ? -13.597 -11.793 1.831 1.00 95.00 257 VAL A N 1
ATOM 2011 C CA . VAL A 1 257 ? -13.471 -10.336 1.833 1.00 95.00 257 VAL A CA 1
ATOM 2012 C C . VAL A 1 257 ? -12.233 -9.952 2.634 1.00 95.00 257 VAL A C 1
ATOM 2014 O O . VAL A 1 257 ? -12.089 -10.328 3.795 1.00 95.00 257 VAL A O 1
ATOM 2017 N N . ASN A 1 258 ? -11.335 -9.188 2.020 1.00 95.19 258 ASN A N 1
ATOM 2018 C CA . ASN A 1 258 ? -10.123 -8.699 2.668 1.00 95.19 258 ASN A CA 1
ATOM 2019 C C . ASN A 1 258 ? -10.189 -7.179 2.883 1.00 95.19 258 ASN A C 1
ATOM 2021 O O . ASN A 1 258 ? -10.613 -6.426 2.000 1.00 95.19 258 ASN A O 1
ATOM 2025 N N . LEU A 1 259 ? -9.738 -6.727 4.058 1.00 95.19 259 LEU A N 1
ATOM 2026 C CA . LEU A 1 259 ? -9.503 -5.313 4.339 1.00 95.19 259 LEU A CA 1
ATOM 2027 C C . LEU A 1 259 ? -8.189 -4.897 3.676 1.00 95.19 259 LEU A C 1
ATOM 2029 O O . LEU A 1 259 ? -7.108 -5.110 4.218 1.00 95.19 259 LEU A O 1
ATOM 2033 N N . LEU A 1 260 ? -8.286 -4.303 2.490 1.00 94.81 260 LEU A N 1
ATOM 2034 C CA . LEU A 1 260 ? -7.119 -3.918 1.701 1.00 94.81 260 LEU A CA 1
ATOM 2035 C C . LEU A 1 260 ? -6.470 -2.626 2.215 1.00 94.81 260 LEU A C 1
ATOM 2037 O O . LEU A 1 260 ? -5.257 -2.446 2.114 1.00 94.81 260 LEU A O 1
ATOM 2041 N N . THR A 1 261 ? -7.266 -1.676 2.703 1.00 95.62 261 THR A N 1
ATOM 2042 C CA . THR A 1 261 ? -6.762 -0.407 3.244 1.00 95.62 261 THR A CA 1
ATOM 2043 C C . THR A 1 261 ? -7.736 0.140 4.277 1.00 95.62 261 THR A C 1
ATOM 2045 O O . THR A 1 261 ? -8.933 0.215 4.011 1.00 95.62 261 THR A O 1
ATOM 2048 N N . LEU A 1 262 ? -7.208 0.578 5.413 1.00 97.00 262 LEU A N 1
ATOM 2049 C CA . LEU A 1 262 ? -7.856 1.516 6.323 1.00 97.00 262 LEU A CA 1
ATOM 2050 C C . LEU A 1 262 ? -6.810 2.580 6.642 1.00 97.00 262 LEU A C 1
ATOM 2052 O O . LEU A 1 262 ? -5.734 2.239 7.121 1.00 97.00 262 LEU A O 1
ATOM 2056 N N . GLU A 1 263 ? -7.078 3.829 6.289 1.00 95.88 263 GLU A N 1
ATOM 2057 C CA . GLU A 1 263 ? -6.074 4.893 6.339 1.00 95.88 263 GLU A CA 1
ATOM 2058 C C . GLU A 1 263 ? -6.717 6.233 6.692 1.00 95.88 263 GLU A C 1
ATOM 2060 O O . GLU A 1 263 ? -7.786 6.562 6.175 1.00 95.88 263 GLU A O 1
ATOM 2065 N N . LYS A 1 264 ? -6.054 7.036 7.526 1.00 94.81 264 LYS A N 1
ATOM 2066 C CA . LYS A 1 264 ? -6.489 8.400 7.828 1.00 94.81 264 LYS A CA 1
ATOM 2067 C C . LYS A 1 264 ? -6.236 9.318 6.624 1.00 94.81 264 LYS A C 1
ATOM 2069 O O . LYS A 1 264 ? -5.134 9.359 6.086 1.00 94.81 264 LYS A O 1
ATOM 2074 N N . LYS A 1 265 ? -7.262 10.054 6.175 1.00 90.56 265 LYS A N 1
ATOM 2075 C CA . LYS A 1 265 ? -7.123 11.101 5.134 1.00 90.56 265 LYS A CA 1
ATOM 2076 C C . LYS A 1 265 ? -6.945 12.501 5.722 1.00 90.56 265 LYS A C 1
ATOM 2078 O O . LYS A 1 265 ? -6.445 13.384 5.033 1.00 90.56 265 LYS A O 1
ATOM 2083 N N . GLY A 1 266 ? -7.409 12.706 6.952 1.00 86.56 266 GLY A N 1
ATOM 2084 C CA . GLY A 1 266 ? -7.368 13.983 7.657 1.00 86.56 266 GLY A CA 1
ATOM 2085 C C . GLY A 1 266 ? -8.634 14.229 8.475 1.00 86.56 266 GLY A C 1
ATOM 2086 O O . GLY A 1 266 ? -9.736 13.824 8.087 1.00 86.56 266 GLY A O 1
ATOM 2087 N N . GLY A 1 267 ? -8.477 14.896 9.620 1.00 87.12 267 GLY A N 1
ATOM 2088 C CA . GLY A 1 267 ? -9.562 15.095 10.583 1.00 87.12 267 GLY A CA 1
ATOM 2089 C C . GLY A 1 267 ? -10.234 13.767 10.944 1.00 87.12 267 GLY A C 1
ATOM 2090 O O . GLY A 1 267 ? -9.563 12.771 11.190 1.00 87.12 267 GLY A O 1
ATOM 2091 N N . LYS A 1 268 ? -11.568 13.734 10.898 1.00 90.38 268 LYS A N 1
ATOM 2092 C CA . LYS A 1 268 ? -12.372 12.522 11.135 1.00 90.38 268 LYS A CA 1
ATOM 2093 C C . LYS A 1 268 ? -12.797 11.832 9.838 1.00 90.38 268 LYS A C 1
ATOM 2095 O O . LYS A 1 268 ? -13.947 11.413 9.697 1.00 90.38 268 LYS A O 1
ATOM 2100 N N . THR A 1 269 ? -11.886 11.777 8.868 1.00 94.62 269 THR A N 1
ATOM 2101 C CA . THR A 1 269 ? -12.121 11.144 7.566 1.00 94.62 269 THR A CA 1
ATOM 2102 C C . THR A 1 269 ? -11.133 10.013 7.330 1.00 94.62 269 THR A C 1
ATOM 2104 O O . THR A 1 269 ? -9.918 10.219 7.393 1.00 94.62 269 THR A O 1
ATOM 2107 N N . LEU A 1 270 ? -11.656 8.833 6.998 1.00 96.62 270 LEU A N 1
ATOM 2108 C CA . LEU A 1 270 ? -10.872 7.635 6.702 1.00 96.62 270 LEU A CA 1
ATOM 2109 C C . LEU A 1 270 ? -11.099 7.172 5.259 1.00 96.62 270 LEU A C 1
ATOM 2111 O O . LEU A 1 270 ? -12.180 7.341 4.697 1.00 96.62 270 LEU A O 1
ATOM 2115 N N . LEU A 1 271 ? -10.085 6.555 4.663 1.00 97.06 271 LEU A N 1
ATOM 2116 C CA . LEU A 1 271 ? -10.175 5.795 3.425 1.00 97.06 271 LEU A CA 1
ATOM 2117 C C . LEU A 1 271 ? -10.281 4.308 3.767 1.00 97.06 271 LEU A C 1
ATOM 2119 O O . LEU A 1 271 ? -9.370 3.746 4.371 1.00 97.06 271 LEU A O 1
ATOM 2123 N N . LEU A 1 272 ? -11.365 3.670 3.337 1.00 96.94 272 LEU A N 1
ATOM 2124 C CA . LEU A 1 272 ? -11.589 2.233 3.451 1.00 96.94 272 LEU A CA 1
ATOM 2125 C C . LEU A 1 272 ? -11.534 1.593 2.062 1.00 96.94 272 LEU A C 1
ATOM 2127 O O . LEU A 1 272 ? -12.216 2.041 1.141 1.00 96.94 272 LEU A O 1
ATOM 2131 N N . ARG A 1 273 ? -10.768 0.512 1.906 1.00 97.50 273 ARG A N 1
ATOM 2132 C CA . ARG A 1 273 ? -10.824 -0.361 0.729 1.00 97.50 273 ARG A CA 1
ATOM 2133 C C . ARG A 1 273 ? -11.091 -1.796 1.138 1.00 97.50 273 ARG A C 1
ATOM 2135 O O . ARG A 1 273 ? -10.373 -2.343 1.973 1.00 97.50 273 ARG A O 1
ATOM 2142 N N . LEU A 1 274 ? -12.088 -2.396 0.501 1.00 96.69 274 LEU A N 1
ATOM 2143 C CA . LEU A 1 274 ? -12.425 -3.809 0.628 1.00 96.69 274 LEU A CA 1
ATOM 2144 C C . LEU A 1 274 ? -12.241 -4.481 -0.726 1.00 96.69 274 LEU A C 1
ATOM 2146 O O . LEU A 1 274 ? -12.552 -3.878 -1.755 1.00 96.69 274 LEU A O 1
ATOM 2150 N N . GLU A 1 275 ? -11.762 -5.717 -0.722 1.00 96.44 275 GLU A N 1
ATOM 2151 C CA . GLU A 1 275 ? -11.629 -6.524 -1.933 1.00 96.44 275 GLU A CA 1
ATOM 2152 C C . GLU A 1 275 ? -12.242 -7.911 -1.760 1.00 96.44 275 GLU A C 1
ATOM 2154 O O . GLU A 1 275 ? -12.212 -8.478 -0.666 1.00 96.44 275 GLU A O 1
ATOM 2159 N N . HIS A 1 276 ? -12.754 -8.464 -2.857 1.00 96.19 276 HIS A N 1
ATOM 2160 C CA . HIS A 1 276 ? -13.084 -9.879 -2.954 1.00 96.19 276 HIS A CA 1
ATOM 2161 C C . HIS A 1 276 ? -11.915 -10.631 -3.600 1.00 96.19 276 HIS A C 1
ATOM 2163 O O . HIS A 1 276 ? -11.558 -10.370 -4.751 1.00 96.19 276 HIS A O 1
ATOM 2169 N N . ILE A 1 277 ? -11.318 -11.587 -2.885 1.00 94.06 277 ILE A N 1
ATOM 2170 C CA . ILE A 1 277 ? -10.021 -12.170 -3.286 1.00 94.06 277 ILE A CA 1
ATOM 2171 C C . ILE A 1 277 ? -10.110 -13.139 -4.481 1.00 94.06 277 ILE A C 1
ATOM 2173 O O . ILE A 1 277 ? -9.098 -13.393 -5.140 1.00 94.06 277 ILE A O 1
ATOM 2177 N N . TYR A 1 278 ? -11.297 -13.684 -4.767 1.00 93.00 278 TYR A N 1
ATOM 2178 C CA . TYR A 1 278 ? -11.554 -14.568 -5.918 1.00 93.00 278 TYR A CA 1
ATOM 2179 C C . TYR A 1 278 ? -11.964 -13.813 -7.175 1.00 93.00 278 TYR A C 1
ATOM 2181 O O . TYR A 1 278 ? -12.563 -12.745 -7.086 1.00 93.00 278 TYR A O 1
ATOM 2189 N N . GLN A 1 279 ? -11.704 -14.416 -8.335 1.00 88.62 279 GLN A N 1
ATOM 2190 C CA . GLN A 1 279 ? -12.226 -14.001 -9.638 1.00 88.62 279 GLN A CA 1
ATOM 2191 C C . GLN A 1 279 ? -13.549 -14.689 -9.967 1.00 88.62 279 GLN A C 1
ATOM 2193 O O . GLN A 1 279 ? -13.834 -15.769 -9.470 1.00 88.62 279 GLN A O 1
ATOM 2198 N N . SER A 1 280 ? -14.341 -14.104 -10.868 1.00 85.62 280 SER A N 1
ATOM 2199 C CA . SER A 1 280 ? -15.630 -14.677 -11.289 1.00 85.62 280 SER A CA 1
ATOM 2200 C C . SER A 1 280 ? -15.509 -16.044 -11.975 1.00 85.62 280 SER A C 1
ATOM 2202 O O . SER A 1 280 ? -16.473 -16.803 -11.992 1.00 85.62 280 SER A O 1
ATOM 2204 N N . SER A 1 281 ? -14.336 -16.356 -12.537 1.00 84.50 281 SER A N 1
ATOM 2205 C CA . SER A 1 281 ? -14.020 -17.639 -13.175 1.00 84.50 281 SER A CA 1
ATOM 2206 C C . SER A 1 281 ? -13.381 -18.672 -12.241 1.00 84.50 281 SER A C 1
ATOM 2208 O O . SER A 1 281 ? -13.060 -19.767 -12.706 1.00 84.50 281 SER A O 1
ATOM 2210 N N . ASP A 1 282 ? -13.130 -18.325 -10.973 1.00 85.44 282 ASP A N 1
ATOM 2211 C CA . ASP A 1 282 ? -12.659 -19.286 -9.973 1.00 85.44 282 ASP A CA 1
ATOM 2212 C C . ASP A 1 282 ? -13.827 -20.216 -9.545 1.00 85.44 282 ASP A C 1
ATOM 2214 O O . ASP A 1 282 ? -14.900 -20.222 -10.155 1.00 85.44 282 ASP A O 1
ATOM 2218 N N . GLU A 1 283 ? -13.633 -21.056 -8.524 1.00 80.12 283 GLU A N 1
ATOM 2219 C CA . GLU A 1 283 ? -14.636 -22.045 -8.108 1.00 80.12 283 GLU A CA 1
ATOM 2220 C C . GLU A 1 283 ? -15.980 -21.377 -7.756 1.00 80.12 283 GLU A C 1
ATOM 2222 O O . GLU A 1 283 ? -16.040 -20.392 -7.009 1.00 80.12 283 GLU A O 1
ATOM 2227 N N . ALA A 1 284 ? -17.080 -21.926 -8.284 1.00 77.44 284 ALA A N 1
ATOM 2228 C CA . ALA A 1 284 ? -18.396 -21.283 -8.251 1.00 77.44 284 ALA A CA 1
ATOM 2229 C C . ALA A 1 284 ? -18.958 -21.087 -6.831 1.00 77.44 284 ALA A C 1
ATOM 2231 O O . ALA A 1 284 ? -19.846 -20.261 -6.617 1.00 77.44 284 ALA A O 1
ATOM 2232 N N . THR A 1 285 ? -18.474 -21.845 -5.845 1.00 83.62 285 THR A N 1
ATOM 2233 C CA . THR A 1 285 ? -18.902 -21.712 -4.447 1.00 83.62 285 THR A CA 1
ATOM 2234 C C . THR A 1 285 ? -18.279 -20.507 -3.753 1.00 83.62 285 THR A C 1
ATOM 2236 O O . THR A 1 285 ? -18.982 -19.832 -3.005 1.00 83.62 285 THR A O 1
ATOM 2239 N N . ASN A 1 286 ? -16.998 -20.230 -4.018 1.00 86.25 286 ASN A N 1
ATOM 2240 C CA . ASN A 1 286 ? -16.216 -19.184 -3.347 1.00 86.25 286 ASN A CA 1
ATOM 2241 C C . ASN A 1 286 ? -16.239 -17.853 -4.108 1.00 86.25 286 ASN A C 1
ATOM 2243 O O . ASN A 1 286 ? -15.879 -16.819 -3.560 1.00 86.25 286 ASN A O 1
ATOM 2247 N N . SER A 1 287 ? -16.693 -17.878 -5.362 1.00 90.19 287 SER A N 1
ATOM 2248 C CA . SER A 1 287 ? -16.752 -16.728 -6.270 1.00 90.19 287 SER A CA 1
ATOM 2249 C C . SER A 1 287 ? -18.164 -16.143 -6.351 1.00 90.19 287 SER A C 1
ATOM 2251 O O . SER A 1 287 ? -18.645 -15.799 -7.430 1.00 90.19 287 SER A O 1
ATOM 2253 N N . LYS A 1 288 ? -18.864 -16.069 -5.216 1.00 92.50 288 LYS A N 1
ATOM 2254 C CA . LYS A 1 288 ? -20.205 -15.476 -5.128 1.00 92.50 288 LYS A CA 1
ATOM 2255 C C . LYS A 1 288 ? -20.115 -14.056 -4.573 1.00 92.50 288 LYS A C 1
ATOM 2257 O O . LYS A 1 288 ? -19.278 -13.820 -3.711 1.00 92.50 288 LYS A O 1
ATOM 2262 N N . PRO A 1 289 ? -20.974 -13.123 -5.016 1.00 92.88 289 PRO A N 1
ATOM 2263 C CA . PRO A 1 289 ? -21.049 -11.802 -4.406 1.00 92.88 289 PRO A CA 1
ATOM 2264 C C . PRO A 1 289 ? -21.357 -11.876 -2.908 1.00 92.88 289 PRO A C 1
ATOM 2266 O O . PRO A 1 289 ? -22.063 -12.784 -2.459 1.00 92.88 289 PRO A O 1
ATOM 2269 N N . MET A 1 290 ? -20.847 -10.909 -2.148 1.00 93.50 290 MET A N 1
ATOM 2270 C CA . MET A 1 290 ? -20.970 -10.877 -0.691 1.00 93.50 290 MET A CA 1
ATOM 2271 C C . MET A 1 290 ? -21.416 -9.506 -0.199 1.00 93.50 290 MET A C 1
ATOM 2273 O O . MET A 1 290 ? -20.983 -8.478 -0.718 1.00 93.50 290 MET A O 1
ATOM 2277 N N . ASP A 1 291 ? -22.244 -9.509 0.842 1.00 93.31 291 ASP A N 1
ATOM 2278 C CA . ASP A 1 291 ? -22.696 -8.299 1.518 1.00 93.31 291 ASP A CA 1
ATOM 2279 C C . ASP A 1 291 ? -21.943 -8.112 2.838 1.00 93.31 291 ASP A C 1
ATOM 2281 O O . ASP A 1 291 ? -21.845 -9.023 3.663 1.00 93.31 291 ASP A O 1
ATOM 2285 N N . ILE A 1 292 ? -21.415 -6.910 3.050 1.00 93.62 292 ILE A N 1
ATOM 2286 C CA . ILE A 1 292 ? -20.672 -6.518 4.244 1.00 93.62 292 ILE A CA 1
ATOM 2287 C C . ILE A 1 292 ? -21.409 -5.375 4.925 1.00 93.62 292 ILE A C 1
ATOM 2289 O O . ILE A 1 292 ? -21.436 -4.257 4.418 1.00 93.62 292 ILE A O 1
ATOM 2293 N N . SER A 1 293 ? -21.967 -5.618 6.108 1.00 93.25 293 SER A N 1
ATOM 2294 C CA . SER A 1 293 ? -22.444 -4.525 6.956 1.00 93.25 293 SER A CA 1
ATOM 2295 C C . SER A 1 293 ? -21.247 -3.828 7.601 1.00 93.25 293 SER A C 1
ATOM 2297 O O . SER A 1 293 ? -20.459 -4.483 8.285 1.00 93.25 293 SER A O 1
ATOM 2299 N N . LEU A 1 294 ? -21.112 -2.514 7.420 1.00 93.25 294 LEU A N 1
ATOM 2300 C CA . LEU A 1 294 ? -20.081 -1.703 8.083 1.00 93.25 294 LEU A CA 1
ATOM 2301 C C . LEU A 1 294 ? -20.562 -1.087 9.403 1.00 93.25 294 LEU A C 1
ATOM 2303 O O . LEU A 1 294 ? -19.759 -0.601 10.199 1.00 93.25 294 LEU A O 1
ATOM 2307 N N . LYS A 1 295 ? -21.872 -1.122 9.666 1.00 91.38 295 LYS A N 1
ATOM 2308 C CA . LYS A 1 295 ? -22.464 -0.562 10.882 1.00 91.38 295 LYS A CA 1
ATOM 2309 C C . LYS A 1 295 ? -21.904 -1.260 12.124 1.00 91.38 295 LYS A C 1
ATOM 2311 O O . LYS A 1 295 ? -21.962 -2.486 12.226 1.00 91.38 295 LYS A O 1
ATOM 2316 N N . GLY A 1 296 ? -21.331 -0.488 13.048 1.00 91.81 296 GLY A N 1
ATOM 2317 C CA . GLY A 1 296 ? -20.718 -1.006 14.277 1.00 91.81 296 GLY A CA 1
ATOM 2318 C C . GLY A 1 296 ? -19.605 -2.032 14.039 1.00 91.81 296 GLY A C 1
ATOM 2319 O O . GLY A 1 296 ? -19.416 -2.908 14.873 1.00 91.81 296 GLY A O 1
ATOM 2320 N N . LEU A 1 297 ? -18.948 -2.022 12.870 1.00 94.62 297 LEU A N 1
ATOM 2321 C CA . LEU A 1 297 ? -17.875 -2.968 12.544 1.00 94.62 297 LEU A CA 1
ATOM 2322 C C . LEU A 1 297 ? -16.581 -2.654 13.306 1.00 94.62 297 LEU A C 1
ATOM 2324 O O . LEU A 1 297 ? -15.880 -3.576 13.706 1.00 94.62 297 LEU A O 1
ATOM 2328 N N . PHE A 1 298 ? -16.274 -1.375 13.512 1.00 95.25 298 PHE A N 1
ATOM 2329 C CA . PHE A 1 298 ? -15.044 -0.922 14.160 1.00 95.25 298 PHE A CA 1
ATOM 2330 C C . PHE A 1 298 ? -15.259 -0.688 15.658 1.00 95.25 298 PHE A C 1
ATOM 2332 O O . PHE A 1 298 ? -16.341 -0.281 16.077 1.00 95.25 298 PHE A O 1
ATOM 2339 N N . THR A 1 299 ? -14.237 -0.962 16.471 1.00 92.19 299 THR A N 1
ATOM 2340 C CA . THR A 1 299 ? -14.327 -0.868 17.940 1.00 92.19 299 THR A CA 1
ATOM 2341 C C . THR A 1 299 ? -14.122 0.549 18.473 1.00 92.19 299 THR A C 1
ATOM 2343 O O . THR A 1 299 ? -14.708 0.914 19.492 1.00 92.19 299 THR A O 1
ATOM 2346 N N . ARG A 1 300 ? -13.305 1.365 17.796 1.00 91.00 300 ARG A N 1
ATOM 2347 C CA . ARG A 1 300 ? -12.881 2.690 18.286 1.00 91.00 300 ARG A CA 1
ATOM 2348 C C . ARG A 1 300 ? -13.680 3.869 17.739 1.00 91.00 300 ARG A C 1
ATOM 2350 O O . ARG A 1 300 ? -13.593 4.961 18.293 1.00 91.00 300 ARG A O 1
ATOM 2357 N N . PHE A 1 301 ? -14.446 3.666 16.675 1.00 93.50 301 PHE A N 1
ATOM 2358 C CA . PHE A 1 301 ? -15.226 4.727 16.054 1.00 93.50 301 PHE A CA 1
ATOM 2359 C C . PHE A 1 301 ? -16.500 4.197 15.405 1.00 93.50 301 PHE A C 1
ATOM 2361 O O . PHE A 1 301 ? -16.571 3.057 14.941 1.00 93.50 301 PHE A O 1
ATOM 2368 N N . GLU A 1 302 ? -17.487 5.075 15.297 1.00 93.19 302 GLU A N 1
ATOM 2369 C CA . GLU A 1 302 ? -18.710 4.864 14.541 1.00 93.19 302 GLU A CA 1
ATOM 2370 C C . GLU A 1 302 ? -18.658 5.580 13.191 1.00 93.19 302 GLU A C 1
ATOM 2372 O O . GLU A 1 302 ? -18.233 6.731 13.071 1.00 93.19 302 GLU A O 1
ATOM 2377 N N . ILE A 1 303 ? -19.133 4.898 12.147 1.00 92.94 303 ILE A N 1
ATOM 2378 C CA . ILE A 1 303 ? -19.276 5.480 10.812 1.00 92.94 303 ILE A CA 1
ATOM 2379 C C . ILE A 1 303 ? -20.543 6.333 10.795 1.00 92.94 303 ILE A C 1
ATOM 2381 O O . ILE A 1 303 ? -21.645 5.836 11.006 1.00 92.94 303 ILE A O 1
ATOM 2385 N N . SER A 1 304 ? -20.375 7.620 10.510 1.00 90.75 304 SER A N 1
ATOM 2386 C CA . SER A 1 304 ? -21.467 8.591 10.400 1.00 90.75 304 SER A CA 1
ATOM 2387 C C . SER A 1 304 ? -21.916 8.828 8.958 1.00 90.75 304 SER A C 1
ATOM 2389 O O . SER A 1 304 ? -23.088 9.103 8.721 1.00 90.75 304 SER A O 1
ATOM 2391 N N . ALA A 1 305 ? -21.005 8.699 7.991 1.00 90.19 305 ALA A N 1
ATOM 2392 C CA . ALA A 1 305 ? -21.310 8.798 6.569 1.00 90.19 305 ALA A CA 1
ATOM 2393 C C . ALA A 1 305 ? -20.333 7.951 5.749 1.00 90.19 305 ALA A C 1
ATOM 2395 O O . ALA A 1 305 ? -19.182 7.753 6.144 1.00 90.19 305 ALA A O 1
ATOM 2396 N N . ILE A 1 306 ? -20.795 7.478 4.592 1.00 89.06 306 ILE A N 1
ATOM 2397 C CA . ILE A 1 306 ? -20.000 6.703 3.640 1.00 89.06 306 ILE A CA 1
ATOM 2398 C C . ILE A 1 306 ? -20.191 7.240 2.227 1.00 89.06 306 ILE A C 1
ATOM 2400 O O . ILE A 1 306 ? -21.302 7.568 1.808 1.00 89.06 306 ILE A O 1
ATOM 2404 N N . LYS A 1 307 ? -19.094 7.303 1.477 1.00 89.31 307 LYS A N 1
ATOM 2405 C CA . LYS A 1 307 ? -19.075 7.804 0.109 1.00 89.31 307 LYS A CA 1
ATOM 2406 C C . LYS A 1 307 ? -18.181 6.936 -0.765 1.00 89.31 307 LYS A C 1
ATOM 2408 O O . LYS A 1 307 ? -16.991 6.809 -0.502 1.00 89.31 307 LYS A O 1
ATOM 2413 N N . GLU A 1 308 ? -18.749 6.345 -1.812 1.00 90.56 308 GLU A N 1
ATOM 2414 C CA . GLU A 1 308 ? -18.008 5.482 -2.737 1.00 90.56 308 GLU A CA 1
ATOM 2415 C C . GLU A 1 308 ? -17.187 6.306 -3.740 1.00 90.56 308 GLU A C 1
ATOM 2417 O O . GLU A 1 308 ? -17.676 7.241 -4.388 1.00 90.56 308 GLU A O 1
ATOM 2422 N N . LEU A 1 309 ? -15.917 5.939 -3.872 1.00 91.62 309 LEU A N 1
ATOM 2423 C CA . LEU A 1 309 ? -14.935 6.582 -4.731 1.00 91.62 309 LEU A CA 1
ATOM 2424 C C . LEU A 1 309 ? -14.423 5.610 -5.799 1.00 91.62 309 LEU A C 1
ATOM 2426 O O . LEU A 1 309 ? -14.483 4.392 -5.660 1.00 91.62 309 LEU A O 1
ATOM 2430 N N . SER A 1 310 ? -13.826 6.170 -6.849 1.00 92.25 310 SER A N 1
ATOM 2431 C CA . SER A 1 310 ? -12.997 5.448 -7.816 1.00 92.25 310 SER A CA 1
ATOM 2432 C C . SER A 1 310 ? -11.875 4.669 -7.130 1.00 92.25 310 SER A C 1
ATOM 2434 O O . SER A 1 310 ? -11.431 5.066 -6.055 1.00 92.25 310 SER A O 1
ATOM 2436 N N . LEU A 1 311 ? -11.319 3.654 -7.799 1.00 89.88 311 LEU A N 1
ATOM 2437 C CA . LEU A 1 311 ? -10.155 2.897 -7.307 1.00 89.88 311 LEU A CA 1
ATOM 2438 C C . LEU A 1 311 ? -8.970 3.800 -6.913 1.00 89.88 311 LEU A C 1
ATOM 2440 O O . LEU A 1 311 ? -8.328 3.591 -5.882 1.00 89.88 311 LEU A O 1
ATOM 2444 N N . ALA A 1 312 ? -8.731 4.862 -7.690 1.00 89.19 312 ALA A N 1
ATOM 2445 C CA . ALA A 1 312 ? -7.700 5.868 -7.423 1.00 89.19 312 ALA A CA 1
ATOM 2446 C C . ALA A 1 312 ? -8.029 6.806 -6.242 1.00 89.19 312 ALA A C 1
ATOM 2448 O O . ALA A 1 312 ? -7.226 7.669 -5.906 1.00 89.19 312 ALA A O 1
ATOM 2449 N N . ALA A 1 313 ? -9.198 6.649 -5.613 1.00 90.81 313 ALA A N 1
ATOM 2450 C CA . ALA A 1 313 ? -9.708 7.471 -4.517 1.00 90.81 313 ALA A CA 1
ATOM 2451 C C . ALA A 1 313 ? -9.778 8.985 -4.815 1.00 90.81 313 ALA A C 1
ATOM 2453 O O . ALA A 1 313 ? -9.772 9.793 -3.888 1.00 90.81 313 ALA A O 1
ATOM 2454 N N . ASN A 1 314 ? -9.861 9.383 -6.092 1.00 88.38 314 ASN A N 1
ATOM 2455 C CA . ASN A 1 314 ? -9.819 10.788 -6.518 1.00 88.38 314 ASN A CA 1
ATOM 2456 C C . ASN A 1 314 ? -11.120 11.300 -7.166 1.00 88.38 314 ASN A C 1
ATOM 2458 O O . ASN A 1 314 ? -11.246 12.497 -7.410 1.00 88.38 314 ASN A O 1
ATOM 2462 N N . ARG A 1 315 ? -12.092 10.423 -7.443 1.00 87.12 315 ARG A N 1
ATOM 2463 C CA . ARG A 1 315 ? -13.384 10.784 -8.042 1.00 87.12 315 ARG A CA 1
ATOM 2464 C C . ARG A 1 315 ? -14.537 10.047 -7.365 1.00 87.12 315 ARG A C 1
ATOM 2466 O O . ARG A 1 315 ? -14.415 8.862 -7.076 1.00 87.12 315 ARG A O 1
ATOM 2473 N N . ASN A 1 316 ? -15.672 10.717 -7.180 1.00 84.38 316 ASN A N 1
ATOM 2474 C CA . ASN A 1 316 ? -16.898 10.093 -6.672 1.00 84.38 316 ASN A CA 1
ATOM 2475 C C . ASN A 1 316 ? -17.516 9.193 -7.753 1.00 84.38 316 ASN A C 1
ATOM 2477 O O . ASN A 1 316 ? -17.667 9.636 -8.895 1.00 84.38 316 ASN A O 1
ATOM 2481 N N . ILE A 1 317 ? -17.878 7.958 -7.396 1.00 79.44 317 ILE A N 1
ATOM 2482 C CA . ILE A 1 317 ? -18.616 7.052 -8.297 1.00 79.44 317 ILE A CA 1
ATOM 2483 C C . ILE A 1 317 ? -20.123 7.203 -8.098 1.00 79.44 317 ILE A C 1
ATOM 2485 O O . ILE A 1 317 ? -20.880 7.165 -9.067 1.00 79.44 317 ILE A O 1
ATOM 2489 N N . THR A 1 318 ? -20.573 7.419 -6.865 1.00 66.56 318 THR A N 1
ATOM 2490 C CA . THR A 1 318 ? -21.975 7.720 -6.600 1.00 66.56 318 THR A CA 1
ATOM 2491 C C . THR A 1 318 ? -22.290 9.151 -7.029 1.00 66.56 318 THR A C 1
ATOM 2493 O O . THR A 1 318 ? -21.761 10.120 -6.476 1.00 66.56 318 THR A O 1
ATOM 2496 N N . ASN A 1 319 ? -23.179 9.290 -8.018 1.00 53.78 319 ASN A N 1
ATOM 2497 C CA . ASN A 1 319 ? -23.903 10.539 -8.227 1.00 53.78 319 ASN A CA 1
ATOM 2498 C C . ASN A 1 319 ? -24.633 10.877 -6.917 1.00 53.78 319 ASN A C 1
ATOM 2500 O O . ASN A 1 319 ? -25.170 9.984 -6.261 1.00 53.78 319 ASN A O 1
ATOM 2504 N N . PHE A 1 320 ? -24.563 12.146 -6.522 1.00 47.34 320 PHE A N 1
ATOM 2505 C CA . PHE A 1 320 ? -25.124 12.726 -5.301 1.00 47.34 320 PHE A CA 1
ATOM 2506 C C . PHE A 1 320 ? -26.427 12.027 -4.817 1.00 47.34 320 PHE A C 1
ATOM 2508 O O . PHE A 1 320 ? -27.331 11.808 -5.619 1.00 47.34 320 PHE A O 1
ATOM 2515 N N . PHE A 1 321 ? -26.528 11.744 -3.504 1.00 40.69 321 PHE A N 1
ATOM 2516 C CA . PHE A 1 321 ? -27.749 11.376 -2.736 1.00 40.69 321 PHE A CA 1
ATOM 2517 C C . PHE A 1 321 ? -28.136 9.906 -2.460 1.00 40.69 321 PHE A C 1
ATOM 2519 O O . PHE A 1 321 ? -29.251 9.667 -2.007 1.00 40.69 321 PHE A O 1
ATOM 2526 N N . ARG A 1 322 ? -27.253 8.909 -2.578 1.00 43.72 322 ARG A N 1
ATOM 2527 C CA . ARG A 1 322 ? -27.455 7.652 -1.818 1.00 43.72 322 ARG A CA 1
ATOM 2528 C C . ARG A 1 322 ? -26.329 7.443 -0.819 1.00 43.72 322 ARG A C 1
ATOM 2530 O O . ARG A 1 322 ? -25.388 6.697 -1.072 1.00 43.72 322 ARG A O 1
ATOM 2537 N N . LEU A 1 323 ? -26.457 8.103 0.334 1.00 49.28 323 LEU A N 1
ATOM 2538 C CA . LEU A 1 323 ? -26.005 7.481 1.573 1.00 49.28 323 LEU A CA 1
ATOM 2539 C C . LEU A 1 323 ? -26.763 6.152 1.640 1.00 49.28 323 LEU A C 1
ATOM 2541 O O . LEU A 1 323 ? -27.992 6.132 1.601 1.00 49.28 323 LEU A O 1
ATOM 2545 N N . ARG A 1 324 ? -26.046 5.032 1.588 1.00 53.72 324 ARG A N 1
ATOM 2546 C CA . ARG A 1 324 ? -26.653 3.752 1.937 1.00 53.72 324 ARG A CA 1
ATOM 2547 C C . ARG A 1 324 ? -26.931 3.833 3.436 1.00 53.72 324 ARG A C 1
ATOM 2549 O O . ARG A 1 324 ? -26.007 3.652 4.221 1.00 53.72 324 ARG A O 1
ATOM 2556 N N . ASP A 1 325 ? -28.162 4.169 3.820 1.00 58.50 325 ASP A N 1
ATOM 2557 C CA . ASP A 1 325 ? -28.563 4.286 5.233 1.00 58.50 325 ASP A CA 1
ATOM 2558 C C . ASP A 1 325 ? -28.355 2.969 6.009 1.00 58.50 325 ASP A C 1
ATOM 2560 O O . ASP A 1 325 ? -28.262 2.960 7.236 1.00 58.50 325 ASP A O 1
ATOM 2564 N N . ASP A 1 326 ? -28.230 1.845 5.297 1.00 71.62 326 ASP A N 1
ATOM 2565 C CA . ASP A 1 326 ? -27.946 0.528 5.863 1.00 71.62 326 ASP A CA 1
ATOM 2566 C C . ASP A 1 326 ? -26.445 0.250 6.098 1.00 71.62 326 ASP A C 1
ATOM 2568 O O . ASP A 1 326 ? -26.108 -0.719 6.783 1.00 71.62 326 ASP A O 1
ATOM 2572 N N . PHE A 1 327 ? -25.536 1.094 5.584 1.00 86.31 327 PHE A N 1
ATOM 2573 C CA . PHE A 1 327 ? -24.081 0.876 5.582 1.00 86.31 327 PHE A CA 1
ATOM 2574 C C . PHE A 1 327 ? -23.670 -0.516 5.064 1.00 86.31 327 PHE A C 1
ATOM 2576 O O . PHE A 1 327 ? -22.625 -1.044 5.459 1.00 86.31 327 PHE A O 1
ATOM 2583 N N . VAL A 1 328 ? -24.481 -1.127 4.192 1.00 90.19 328 VAL A N 1
ATOM 2584 C CA . VAL A 1 328 ? -24.190 -2.434 3.596 1.00 90.19 328 VAL A CA 1
ATOM 2585 C C . VAL A 1 328 ? -23.431 -2.230 2.295 1.00 90.19 328 VAL A C 1
ATOM 2587 O O . VAL A 1 328 ? -23.875 -1.510 1.404 1.00 90.19 328 VAL A O 1
ATOM 2590 N N . VAL A 1 329 ? -22.285 -2.883 2.153 1.00 90.81 329 VAL A N 1
ATOM 2591 C CA . VAL A 1 329 ? -21.467 -2.898 0.941 1.00 90.81 329 VAL A CA 1
ATOM 2592 C C . VAL A 1 329 ? -21.666 -4.225 0.231 1.00 90.81 329 VAL A C 1
ATOM 2594 O O . VAL A 1 329 ? -21.394 -5.268 0.805 1.00 90.81 329 VAL A O 1
ATOM 2597 N N . HIS A 1 330 ? -22.092 -4.174 -1.026 1.00 92.31 330 HIS A N 1
ATOM 2598 C CA . HIS A 1 330 ? -22.159 -5.350 -1.891 1.00 92.31 330 HIS A CA 1
ATOM 2599 C C . HIS A 1 330 ? -20.868 -5.442 -2.700 1.00 92.31 330 HIS A C 1
ATOM 2601 O O . HIS A 1 330 ? -20.536 -4.459 -3.362 1.00 92.31 330 HIS A O 1
ATOM 2607 N N . ILE A 1 331 ? -20.148 -6.562 -2.663 1.00 93.12 331 ILE A N 1
ATOM 2608 C CA . ILE A 1 331 ? -18.895 -6.750 -3.405 1.00 93.12 331 ILE A CA 1
ATOM 2609 C C . ILE A 1 331 ? -18.960 -8.000 -4.281 1.00 93.12 331 ILE A C 1
ATOM 2611 O O . ILE A 1 331 ? -19.299 -9.089 -3.817 1.00 93.12 331 ILE A O 1
ATOM 2615 N N . ASN A 1 332 ? -18.637 -7.843 -5.561 1.00 94.56 332 ASN A N 1
ATOM 2616 C CA . ASN A 1 332 ? -18.538 -8.950 -6.504 1.00 94.56 332 ASN A CA 1
ATOM 2617 C C . ASN A 1 332 ? -17.126 -9.558 -6.499 1.00 94.56 332 ASN A C 1
ATOM 2619 O O . ASN A 1 332 ? -16.166 -8.893 -6.103 1.00 94.56 332 ASN A O 1
ATOM 2623 N N . PRO A 1 333 ? -16.953 -10.790 -7.005 1.00 93.62 333 PRO A N 1
ATOM 2624 C CA . PRO A 1 333 ? -15.628 -11.334 -7.288 1.00 93.62 333 PRO A CA 1
ATOM 2625 C C . PRO A 1 333 ? -14.783 -10.383 -8.148 1.00 93.62 333 PRO A C 1
ATOM 2627 O O . PRO A 1 333 ? -15.293 -9.774 -9.088 1.00 93.62 333 PRO A O 1
ATOM 2630 N N . GLN A 1 334 ? -13.486 -10.284 -7.844 1.00 90.00 334 GLN A N 1
ATOM 2631 C CA . GLN A 1 334 ? -12.501 -9.398 -8.479 1.00 90.00 334 GLN A CA 1
ATOM 2632 C C . GLN A 1 334 ? -12.770 -7.897 -8.287 1.00 90.00 334 GLN A C 1
ATOM 2634 O O . GLN A 1 334 ? -12.088 -7.058 -8.879 1.00 90.00 334 GLN A O 1
ATOM 2639 N N . GLU A 1 335 ? -13.747 -7.531 -7.461 1.00 93.44 335 GLU A N 1
ATOM 2640 C CA . GLU A 1 335 ? -14.060 -6.138 -7.194 1.00 93.44 335 GLU A CA 1
ATOM 2641 C C . GLU A 1 335 ? -13.244 -5.618 -6.006 1.00 93.44 335 GLU A C 1
ATOM 2643 O O . GLU A 1 335 ? -13.122 -6.273 -4.970 1.00 93.44 335 GLU A O 1
ATOM 2648 N N . ILE A 1 336 ? -12.705 -4.407 -6.162 1.00 95.38 336 ILE A N 1
ATOM 2649 C CA . ILE A 1 336 ? -12.184 -3.594 -5.064 1.00 95.38 336 ILE A CA 1
ATOM 2650 C C . ILE A 1 336 ? -13.113 -2.394 -4.939 1.00 95.38 336 ILE A C 1
ATOM 2652 O O . ILE A 1 336 ? -13.245 -1.610 -5.882 1.00 95.38 336 ILE A O 1
ATOM 2656 N N . LYS A 1 337 ? -13.731 -2.217 -3.773 1.00 94.44 337 LYS A N 1
ATOM 2657 C CA . LYS A 1 337 ? -14.540 -1.034 -3.478 1.00 94.44 337 LYS A CA 1
ATOM 2658 C C . LYS A 1 337 ? -13.786 -0.084 -2.568 1.00 94.44 337 LYS A C 1
ATOM 2660 O O . LYS A 1 337 ? -13.176 -0.499 -1.586 1.00 94.44 337 LYS A O 1
ATOM 2665 N N . THR A 1 338 ? -13.815 1.197 -2.924 1.00 95.50 338 THR A N 1
ATOM 2666 C CA . THR A 1 338 ? -13.111 2.269 -2.216 1.00 95.50 338 THR A CA 1
ATOM 2667 C C . THR A 1 338 ? -14.127 3.241 -1.642 1.00 95.50 338 THR A C 1
ATOM 2669 O O . THR A 1 338 ? -14.989 3.734 -2.364 1.00 95.50 338 THR A O 1
ATOM 2672 N N . PHE A 1 339 ? -14.003 3.548 -0.357 1.00 94.00 339 PHE A N 1
ATOM 2673 C CA . PHE A 1 339 ? -14.918 4.414 0.366 1.00 94.00 339 PHE A CA 1
ATOM 2674 C C . PHE A 1 339 ? -14.169 5.479 1.152 1.00 94.00 339 PHE A C 1
ATOM 2676 O O . PHE A 1 339 ? -13.142 5.215 1.770 1.00 94.00 339 PHE A O 1
ATOM 2683 N N . GLU A 1 340 ? -14.724 6.678 1.158 1.00 94.06 340 GLU A N 1
ATOM 2684 C CA . GLU A 1 340 ? -14.421 7.721 2.126 1.00 94.06 340 GLU A CA 1
ATOM 2685 C C . GLU A 1 340 ? -15.455 7.636 3.250 1.00 94.06 340 GLU A C 1
ATOM 2687 O O . GLU A 1 340 ? -16.662 7.659 2.995 1.00 94.06 340 GLU A O 1
ATOM 2692 N N . LEU A 1 341 ? -14.977 7.476 4.481 1.00 93.69 341 LEU A N 1
ATOM 2693 C CA . LEU A 1 341 ? -15.789 7.367 5.686 1.00 93.69 341 LEU A CA 1
ATOM 2694 C C . LEU A 1 341 ? -15.656 8.651 6.497 1.00 93.69 341 LEU A C 1
ATOM 2696 O O . LEU A 1 341 ? -14.539 9.079 6.777 1.00 93.69 341 LEU A O 1
ATOM 2700 N N . SER A 1 342 ? -16.776 9.217 6.935 1.00 93.56 342 SER A N 1
ATOM 2701 C CA . SER A 1 342 ? -16.791 10.214 8.009 1.00 93.56 342 SER A CA 1
ATOM 2702 C C . SER A 1 342 ? -17.131 9.512 9.312 1.00 93.56 342 SER A C 1
ATOM 2704 O O . SER A 1 342 ? -18.125 8.784 9.376 1.00 93.56 342 SER A O 1
ATOM 2706 N N . VAL A 1 343 ? -16.343 9.730 10.357 1.00 94.12 343 VAL A N 1
ATOM 2707 C CA . VAL A 1 343 ? -16.410 8.930 11.588 1.00 94.12 343 VAL A CA 1
ATOM 2708 C C . VAL A 1 343 ? -16.545 9.791 12.843 1.00 94.12 343 VAL A C 1
ATOM 2710 O O . VAL A 1 343 ? -16.226 10.980 12.846 1.00 94.12 343 VAL A O 1
ATOM 2713 N N . LYS A 1 344 ? -17.059 9.194 13.916 1.00 90.81 344 LYS A N 1
ATOM 2714 C CA . LYS A 1 344 ? -17.115 9.768 15.264 1.00 90.81 344 LYS A CA 1
ATOM 2715 C C . LYS A 1 344 ? -16.403 8.803 16.205 1.00 90.81 344 LYS A C 1
ATOM 2717 O O . LYS A 1 344 ? -16.660 7.610 16.143 1.00 90.81 344 LYS A O 1
ATOM 2722 N N . GLU A 1 345 ? -15.482 9.308 17.012 1.00 82.25 345 GLU A N 1
ATOM 2723 C CA . GLU A 1 345 ? -14.774 8.496 18.010 1.00 82.25 345 GLU A CA 1
ATOM 2724 C C . GLU A 1 345 ? -15.725 8.077 19.134 1.00 82.25 345 GLU A C 1
ATOM 2726 O O . GLU A 1 345 ? -16.623 8.849 19.485 1.00 82.25 345 GLU A O 1
ATOM 2731 N N . ASN A 1 346 ? -15.500 6.869 19.657 1.00 71.81 346 ASN A N 1
ATOM 2732 C CA . ASN A 1 346 ? -16.267 6.269 20.750 1.00 71.81 346 ASN A CA 1
ATOM 2733 C C . ASN A 1 346 ? -15.721 6.634 22.128 1.00 71.81 346 ASN A C 1
ATOM 2735 O O . ASN A 1 346 ? -14.473 6.609 22.293 1.00 71.81 346 ASN A O 1
#

pLDDT: mean 80.14, std 18.73, range [25.42, 97.94]